Protein AF-A0A433PBL0-F1 (afdb_monomer_lite)

Organism: NCBI:txid994334

Sequence (252 aa):
MSRARDDDAEVNVPLLARNSLDHPYSDDAPPYSPPDPLLHDLLFRPHPLNNHAAAQDPPYLRLPFFNKFVRLPSFFRPYSTITQSQRFYRFQTALGRRRGIIVCLLIFAILLLLVSLYFTILFNPPPLPSPIYPDMTTNTSARFLTLNIFMRPPGIRNNLSDYKDSRLEYLIRYVLPRYDVVALQEAFAFGTIRKDILIREARKLGFNYHIESMRKDIFDLSIDGGLLVLSRFKIVDSAVMEYERGVNNDCL

Secondary structure (DSSP, 8-state):
--------------TTSSTTS-----S-PPP-PPPPHHHHHHHSPPPPP---------------------PPP-------------------STHHHHHHHHHHHHHHHHHHHHHHHHHHHHHSPPPPPPP-SPPP--SS---EEEEEEEEPPTT--SSS---HHHHHHHIIIIIGGG-SEEEEEEE--TT-SHHHHHHHHHHHTT--EEEEPPPPPTT--PPP---EEEESSPP------PPPPPSGGGG-

InterPro domains:
  IPR036691 Endonuclease/exonuclease/phosphatase superfamily [G3DSA:3.60.10.10] (135-252)
  IPR036691 Endonuclease/exonuclease/phosphatase superfamily [SSF56219] (143-251)
  IPR038772 Sphingomyelinase C/Sphingomyelin phosphodiesterase 2-like [PTHR16320] (100-252)

Foldseek 3Di:
DDDDDDDDDDDDDDPPPPPPPDDDDDPPDDDDDDPDPVVVVVPDDDDDDDDDDDDDDDDDDDDDDDDDDDDDDDDDDDDDDDDDPPPVVPPVDPVVVCVVVVVVVVVVVVVVVVVVVVQCVLQPQDDADPQPDAFDDDDPDFFEEEEELLQAAPPDDPDPDPCSVVSLVCCLPPPLLVGAKYKYAQQWSQRDCSNSVSQRSSSVSQQVDKDDFDGDHPVGNDTTRRIMMTHSHDDPDDDDDDDPQDPDPSND

pLDDT: mean 71.16, std 23.36, range [29.39, 98.12]

Radius of gyration: 37.26 Å; chains: 1; bounding box: 123×86×81 Å

Structure (mmCIF, N/CA/C/O backbone):
data_AF-A0A433PBL0-F1
#
_entry.id   AF-A0A433PBL0-F1
#
loop_
_atom_site.group_PDB
_atom_site.id
_atom_site.type_symbol
_atom_site.label_atom_id
_atom_site.label_alt_id
_atom_site.label_comp_id
_atom_site.label_asym_id
_atom_site.label_entity_id
_atom_site.label_seq_id
_atom_site.pdbx_PDB_ins_code
_atom_site.Cartn_x
_atom_site.Cartn_y
_atom_site.Cartn_z
_atom_site.occupancy
_atom_site.B_iso_or_equiv
_atom_site.auth_seq_id
_atom_site.auth_comp_id
_atom_site.auth_asym_id
_atom_site.auth_atom_id
_atom_site.pdbx_PDB_model_num
ATOM 1 N N . MET A 1 1 ? -68.442 -12.658 7.412 1.00 37.88 1 MET A N 1
ATOM 2 C CA . MET A 1 1 ? -67.057 -13.186 7.439 1.00 37.88 1 MET A CA 1
ATOM 3 C C . MET A 1 1 ? -66.402 -12.734 6.142 1.00 37.88 1 MET A C 1
ATOM 5 O O . MET A 1 1 ? -66.812 -13.205 5.101 1.00 37.88 1 MET A O 1
ATOM 9 N N . SER A 1 2 ? -65.777 -11.558 6.100 1.00 34.53 2 SER A N 1
ATOM 10 C CA . SER A 1 2 ? -64.407 -11.219 6.540 1.00 34.53 2 SER A CA 1
ATOM 11 C C . SER A 1 2 ? -63.368 -11.385 5.419 1.00 34.53 2 SER A C 1
ATOM 13 O O . SER A 1 2 ? -63.137 -12.512 5.002 1.00 34.53 2 SER A O 1
ATOM 15 N N . ARG A 1 3 ? -62.679 -10.269 5.105 1.00 29.39 3 ARG A N 1
ATOM 16 C CA . ARG A 1 3 ? -61.412 -10.111 4.343 1.00 29.39 3 ARG A CA 1
ATOM 17 C C . ARG A 1 3 ? -61.489 -10.404 2.830 1.00 29.39 3 ARG A C 1
ATOM 19 O O . ARG A 1 3 ? -61.866 -11.497 2.453 1.00 29.39 3 ARG A O 1
ATOM 26 N N . ALA A 1 4 ? -61.338 -9.388 1.963 1.00 34.84 4 ALA A N 1
ATOM 27 C CA . ALA A 1 4 ? -60.081 -8.772 1.460 1.00 34.84 4 ALA A CA 1
ATOM 28 C C . ALA A 1 4 ? -59.363 -9.731 0.478 1.00 34.84 4 ALA A C 1
ATOM 30 O O . ALA A 1 4 ? -59.347 -10.920 0.749 1.00 34.84 4 ALA A O 1
ATOM 31 N N . ARG A 1 5 ? -58.734 -9.352 -0.634 1.00 34.53 5 ARG A N 1
ATOM 32 C CA . ARG A 1 5 ? -58.178 -8.097 -1.155 1.00 34.53 5 ARG A CA 1
ATOM 33 C C . ARG A 1 5 ? -57.663 -8.436 -2.580 1.00 34.53 5 ARG A C 1
ATOM 35 O O . ARG A 1 5 ? -57.461 -9.618 -2.843 1.00 34.53 5 ARG A O 1
ATOM 42 N N . ASP A 1 6 ? -57.463 -7.436 -3.436 1.00 37.47 6 ASP A N 1
ATOM 43 C CA . ASP A 1 6 ? -56.286 -7.250 -4.317 1.00 37.47 6 ASP A CA 1
ATOM 44 C C . ASP A 1 6 ? -56.672 -6.577 -5.640 1.00 37.47 6 ASP A C 1
ATOM 46 O O . ASP A 1 6 ? -56.902 -7.200 -6.676 1.00 37.47 6 ASP A O 1
ATOM 50 N N . ASP A 1 7 ? -56.749 -5.253 -5.511 1.00 40.97 7 ASP A N 1
ATOM 51 C CA . ASP A 1 7 ? -56.613 -4.257 -6.558 1.00 40.97 7 ASP A CA 1
ATOM 52 C C . ASP A 1 7 ? -55.171 -4.238 -7.107 1.00 40.97 7 ASP A C 1
ATOM 54 O O . ASP A 1 7 ? -54.205 -4.483 -6.384 1.00 40.97 7 ASP A O 1
ATOM 58 N N . ASP A 1 8 ? -55.085 -3.901 -8.390 1.00 39.72 8 ASP A N 1
ATOM 59 C CA . ASP A 1 8 ? -54.086 -3.065 -9.056 1.00 39.72 8 ASP A CA 1
ATOM 60 C C . ASP A 1 8 ? -52.584 -3.387 -8.964 1.00 39.72 8 ASP A C 1
ATOM 62 O O . ASP A 1 8 ? -51.895 -3.314 -7.948 1.00 39.72 8 ASP A O 1
ATOM 66 N N . ALA A 1 9 ? -52.051 -3.631 -10.162 1.00 45.44 9 ALA A N 1
ATOM 67 C CA . ALA A 1 9 ? -50.643 -3.602 -10.487 1.00 45.44 9 ALA A CA 1
ATOM 68 C C . ALA A 1 9 ? -50.042 -2.213 -10.214 1.00 45.44 9 ALA A C 1
ATOM 70 O O . ALA A 1 9 ? -50.252 -1.275 -10.982 1.00 45.44 9 ALA A O 1
ATOM 71 N N . GLU A 1 10 ? -49.201 -2.113 -9.188 1.00 37.25 10 GLU A N 1
ATOM 72 C CA . GLU A 1 10 ? -48.244 -1.018 -9.053 1.00 37.25 10 GLU A CA 1
ATOM 73 C C . GLU A 1 10 ? -46.864 -1.585 -8.688 1.00 37.25 10 GLU A C 1
ATOM 75 O O . GLU A 1 10 ? -46.636 -2.184 -7.635 1.00 37.25 10 GLU A O 1
ATOM 80 N N . VAL A 1 11 ? -45.935 -1.454 -9.634 1.00 42.16 11 VAL A N 1
ATOM 81 C CA . VAL A 1 11 ? -44.537 -1.867 -9.509 1.00 42.16 11 VAL A CA 1
ATOM 82 C C . VAL A 1 11 ? -43.858 -0.968 -8.474 1.00 42.16 11 VAL A C 1
ATOM 84 O O . VAL A 1 11 ? -43.649 0.221 -8.700 1.00 42.16 11 VAL A O 1
ATOM 87 N N . ASN A 1 12 ? -43.513 -1.552 -7.328 1.00 37.34 12 ASN A N 1
ATOM 88 C CA . ASN A 1 12 ? -42.867 -0.874 -6.210 1.00 37.34 12 ASN A CA 1
ATOM 89 C C . ASN A 1 12 ? -41.386 -0.587 -6.531 1.00 37.34 12 ASN A C 1
ATOM 91 O O . ASN A 1 12 ? -40.529 -1.469 -6.447 1.00 37.34 12 ASN A O 1
ATOM 95 N N . VAL A 1 13 ? -41.094 0.652 -6.927 1.00 50.31 13 VAL A N 1
ATOM 96 C CA . VAL A 1 13 ? -39.734 1.183 -7.093 1.00 50.31 13 VAL A CA 1
ATOM 97 C C . VAL A 1 13 ? -39.231 1.681 -5.723 1.00 50.31 13 VAL A C 1
ATOM 99 O O . VAL A 1 13 ? -39.979 2.372 -5.032 1.00 50.31 13 VAL A O 1
ATOM 102 N N . PRO A 1 14 ? -37.987 1.381 -5.295 1.00 46.25 14 PRO A N 1
ATOM 103 C CA . PRO A 1 14 ? -37.493 1.747 -3.965 1.00 46.25 14 PRO A CA 1
ATOM 104 C C . PRO A 1 14 ? -37.559 3.258 -3.665 1.00 46.25 14 PRO A C 1
ATOM 106 O O . PRO A 1 14 ? -37.061 4.090 -4.423 1.00 46.25 14 PRO A O 1
ATOM 109 N N . LEU A 1 15 ? -38.117 3.588 -2.496 1.00 44.72 15 LEU A N 1
ATOM 110 C CA . LEU A 1 15 ? -38.448 4.916 -1.941 1.00 44.72 15 LEU A CA 1
ATOM 111 C C . LEU A 1 15 ? -37.279 5.904 -1.702 1.00 44.72 15 LEU A C 1
ATOM 113 O O . LEU A 1 15 ? -37.441 6.876 -0.971 1.00 44.72 15 LEU A O 1
ATOM 117 N N . LEU A 1 16 ? -36.111 5.713 -2.317 1.00 42.59 16 LEU A N 1
ATOM 118 C CA . LEU A 1 16 ? -34.982 6.656 -2.221 1.00 42.59 16 LEU A CA 1
ATOM 119 C C . LEU A 1 16 ? -34.859 7.605 -3.423 1.00 42.59 16 LEU A C 1
ATOM 121 O O . LEU A 1 16 ? -34.076 8.546 -3.368 1.00 42.59 16 LEU A O 1
ATOM 125 N N . ALA A 1 17 ? -35.655 7.404 -4.477 1.00 42.44 17 ALA A N 1
ATOM 126 C CA . ALA A 1 17 ? -35.602 8.219 -5.696 1.00 42.44 17 ALA A CA 1
ATOM 127 C C . ALA A 1 17 ? -36.698 9.301 -5.795 1.00 42.44 17 ALA A C 1
ATOM 129 O O . ALA A 1 17 ? -36.739 10.033 -6.779 1.00 42.44 17 ALA A O 1
ATOM 130 N N . ARG A 1 18 ? -37.595 9.417 -4.802 1.00 36.88 18 ARG A N 1
ATOM 131 C CA . ARG A 1 18 ? -38.739 10.354 -4.853 1.00 36.88 18 ARG A CA 1
ATOM 132 C C . ARG A 1 18 ? -38.520 11.670 -4.095 1.00 36.88 18 ARG A C 1
ATOM 134 O O . ARG A 1 18 ? -39.243 12.622 -4.339 1.00 36.88 18 ARG A O 1
ATOM 141 N N . ASN A 1 19 ? -37.493 11.758 -3.246 1.00 36.72 19 ASN A N 1
ATOM 142 C CA . ASN A 1 19 ? -37.254 12.930 -2.388 1.00 36.72 19 ASN A CA 1
ATOM 143 C C . ASN A 1 19 ? -36.218 13.930 -2.936 1.00 36.72 19 ASN A C 1
ATOM 145 O O . ASN A 1 19 ? -35.796 14.819 -2.205 1.00 36.72 19 ASN A O 1
ATOM 149 N N . SER A 1 20 ? -35.791 13.814 -4.196 1.00 41.03 20 SER A N 1
ATOM 150 C CA . SER A 1 20 ? -34.814 14.740 -4.797 1.00 41.03 20 SER A CA 1
ATOM 151 C C . SER A 1 20 ? -35.398 15.690 -5.847 1.00 41.03 20 SER A C 1
ATOM 153 O O . SER A 1 20 ? -34.627 16.351 -6.535 1.00 41.03 20 SER A O 1
ATOM 155 N N . LEU A 1 21 ? -36.727 15.756 -6.001 1.00 42.75 21 LEU A N 1
ATOM 156 C CA . LEU A 1 21 ? -37.374 16.593 -7.025 1.00 42.75 21 LEU A CA 1
ATOM 157 C C . LEU A 1 21 ? -38.268 17.721 -6.497 1.00 42.75 21 LEU A C 1
ATOM 159 O O . LEU A 1 21 ? -38.702 18.535 -7.300 1.00 42.75 21 LEU A O 1
ATOM 163 N N . ASP A 1 22 ? -38.443 17.854 -5.182 1.00 39.56 22 ASP A N 1
ATOM 164 C CA . ASP A 1 22 ? -39.242 18.932 -4.593 1.00 39.56 22 ASP A CA 1
ATOM 165 C C . ASP A 1 22 ? -38.411 19.719 -3.573 1.00 39.56 22 ASP A C 1
ATOM 167 O O . ASP A 1 22 ? -38.533 19.536 -2.363 1.00 39.56 22 ASP A O 1
ATOM 171 N N . HIS A 1 23 ? -37.541 20.607 -4.060 1.00 39.97 23 HIS A N 1
ATOM 172 C CA . HIS A 1 23 ? -37.025 21.699 -3.236 1.00 39.97 23 HIS A CA 1
ATOM 173 C C . HIS A 1 23 ? -37.398 23.028 -3.905 1.00 39.97 23 HIS A C 1
ATOM 175 O O . HIS A 1 23 ? -36.891 23.313 -4.993 1.00 39.97 23 HIS A O 1
ATOM 181 N N . PRO A 1 24 ? -38.292 23.8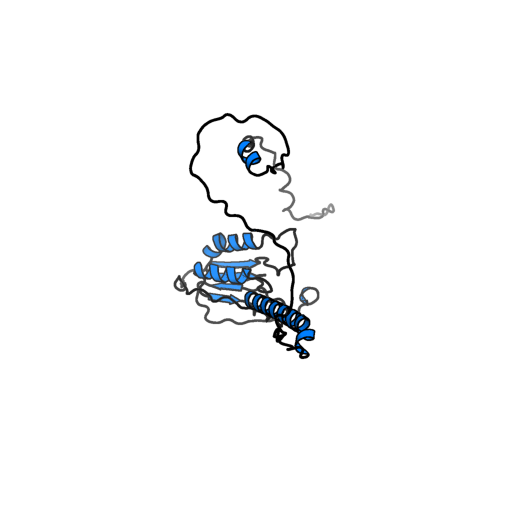41 -3.309 1.00 37.34 24 PRO A N 1
ATOM 182 C CA . PRO A 1 24 ? -38.574 25.170 -3.824 1.00 37.34 24 PRO A CA 1
ATOM 183 C C . PRO A 1 24 ? -37.318 26.032 -3.676 1.00 37.34 24 PRO A C 1
ATOM 185 O O . PRO A 1 24 ? -36.660 26.030 -2.635 1.00 37.34 24 PRO A O 1
ATOM 188 N N . TYR A 1 25 ? -36.978 26.714 -4.763 1.00 37.88 25 TYR A N 1
ATOM 189 C CA . TYR A 1 25 ? -35.886 27.668 -4.867 1.00 37.88 25 TYR A CA 1
ATOM 190 C C . TYR A 1 25 ? -36.153 28.823 -3.887 1.00 37.88 25 TYR A C 1
ATOM 192 O O . TYR A 1 25 ? -37.117 29.563 -4.058 1.00 37.88 25 TYR A O 1
ATOM 200 N N . SER A 1 26 ? -35.355 28.935 -2.825 1.00 39.78 26 SER A N 1
ATOM 201 C CA . SER A 1 26 ? -35.380 30.096 -1.930 1.00 39.78 26 SER A CA 1
ATOM 202 C C . SER A 1 26 ? -34.559 31.224 -2.559 1.00 39.78 26 SER A C 1
ATOM 204 O O . SER A 1 26 ? -33.362 31.050 -2.784 1.00 39.78 26 SER A O 1
ATOM 206 N N . ASP A 1 27 ? -35.188 32.372 -2.810 1.00 47.44 27 ASP A N 1
ATOM 207 C CA . ASP A 1 27 ? -34.630 33.569 -3.472 1.00 47.44 27 ASP A CA 1
ATOM 208 C C . ASP A 1 27 ? -33.584 34.365 -2.647 1.00 47.44 27 ASP A C 1
ATOM 210 O O . ASP A 1 27 ? -33.304 35.524 -2.942 1.00 47.44 27 ASP A O 1
ATOM 214 N N . ASP A 1 28 ? -32.933 33.758 -1.650 1.00 49.41 28 ASP A N 1
ATOM 215 C CA . ASP A 1 28 ? -32.025 34.457 -0.720 1.00 49.41 28 ASP A CA 1
ATOM 216 C C . ASP A 1 28 ? -30.538 34.089 -0.909 1.00 49.41 28 ASP A C 1
ATOM 218 O O . ASP A 1 28 ? -29.769 33.980 0.052 1.00 49.41 28 ASP A O 1
ATOM 222 N N . ALA A 1 29 ? -30.092 33.890 -2.153 1.00 51.91 29 ALA A N 1
ATOM 223 C CA . ALA A 1 29 ? -28.662 33.826 -2.457 1.00 51.91 29 ALA A CA 1
ATOM 224 C C . ALA A 1 29 ? -28.087 35.255 -2.579 1.00 51.91 29 ALA A C 1
ATOM 226 O O . ALA A 1 29 ? -28.638 36.063 -3.330 1.00 51.91 29 ALA A O 1
ATOM 227 N N . PRO A 1 30 ? -26.977 35.604 -1.894 1.00 57.41 30 PRO A N 1
ATOM 228 C CA . PRO A 1 30 ? -26.351 36.908 -2.082 1.00 57.41 30 PRO A CA 1
ATOM 229 C C . PRO A 1 30 ? -25.890 37.062 -3.543 1.00 57.41 30 PRO A C 1
ATOM 231 O O . PRO A 1 30 ? -25.416 36.087 -4.137 1.00 57.41 30 PRO A O 1
ATOM 234 N N . PRO A 1 31 ? -26.017 38.261 -4.142 1.00 47.78 31 PRO A N 1
ATOM 235 C CA . PRO A 1 31 ? -25.720 38.461 -5.552 1.00 47.78 31 PRO A CA 1
ATOM 236 C C . PRO A 1 31 ? -24.256 38.126 -5.848 1.00 47.78 31 PRO A C 1
ATOM 238 O O . PRO A 1 31 ? -23.341 38.555 -5.147 1.00 47.78 31 PRO A O 1
ATOM 241 N N . TYR A 1 32 ? -24.052 37.343 -6.906 1.00 51.44 32 TYR A N 1
ATOM 242 C CA . TYR A 1 32 ? -22.741 36.973 -7.420 1.00 51.44 32 TYR A CA 1
ATOM 243 C C . TYR A 1 32 ? -21.969 38.231 -7.842 1.00 51.44 32 TYR A C 1
ATOM 245 O O . TYR A 1 32 ? -22.304 38.875 -8.837 1.00 51.44 32 TYR A O 1
ATOM 253 N N . SER A 1 33 ? -20.931 38.581 -7.085 1.00 49.41 33 SER A N 1
ATOM 254 C CA . SER A 1 33 ? -19.965 39.610 -7.466 1.00 49.41 33 SER A CA 1
ATOM 255 C C . SER A 1 33 ? -19.074 39.060 -8.588 1.00 49.41 33 SER A C 1
ATOM 257 O O . SER A 1 33 ? -18.421 38.034 -8.374 1.00 49.41 33 SER A O 1
ATOM 259 N N . PRO A 1 34 ? -19.006 39.691 -9.774 1.00 60.59 34 PRO A N 1
ATOM 260 C CA . PRO A 1 34 ? -18.045 39.280 -10.789 1.00 60.59 34 PRO A CA 1
ATOM 261 C C . PRO A 1 34 ? -16.608 39.495 -10.272 1.00 60.59 34 PRO A C 1
ATOM 263 O O . PRO A 1 34 ? -16.365 40.457 -9.539 1.00 60.59 34 PRO A O 1
ATOM 266 N N . PRO A 1 35 ? -15.650 38.619 -10.623 1.00 59.38 35 PRO A N 1
ATOM 267 C CA . PRO A 1 35 ? -14.256 38.787 -10.225 1.00 59.38 35 PRO A CA 1
ATOM 268 C C . PRO A 1 35 ? -13.654 40.062 -10.838 1.00 59.38 35 PRO A C 1
ATOM 270 O O . PRO A 1 35 ? -13.987 40.432 -11.965 1.00 59.38 35 PRO A O 1
ATOM 273 N N . ASP A 1 36 ? -12.761 40.714 -10.085 1.00 57.50 36 ASP A N 1
ATOM 274 C CA . ASP A 1 36 ? -12.127 41.986 -10.447 1.00 57.50 36 ASP A CA 1
ATOM 275 C C . ASP A 1 36 ? -11.553 41.974 -11.882 1.00 57.50 36 ASP A C 1
ATOM 277 O O . ASP A 1 36 ? -10.703 41.132 -12.206 1.00 57.50 36 ASP A O 1
ATOM 281 N N . PRO A 1 37 ? -11.931 42.940 -12.743 1.00 54.47 37 PRO A N 1
ATOM 282 C CA . PRO A 1 37 ? -11.540 42.959 -14.155 1.00 54.47 37 PRO A CA 1
ATOM 283 C C . PRO A 1 37 ? -10.031 43.160 -14.383 1.00 54.47 37 PRO A C 1
ATOM 285 O O . PRO A 1 37 ? -9.532 42.880 -15.467 1.00 54.47 37 PRO A O 1
ATOM 288 N N . LEU A 1 38 ? -9.273 43.583 -13.366 1.00 53.50 38 LEU A N 1
ATOM 289 C CA . LEU A 1 38 ? -7.824 43.794 -13.475 1.00 53.50 38 LEU A CA 1
ATOM 290 C C . LEU A 1 38 ? -6.990 42.505 -13.389 1.00 53.50 38 LEU A C 1
ATOM 292 O O . LEU A 1 38 ? -5.854 42.484 -13.860 1.00 53.50 38 LEU A O 1
ATOM 296 N N . LEU A 1 39 ? -7.526 41.427 -12.808 1.00 47.50 39 LEU A N 1
ATOM 297 C CA . LEU A 1 39 ? -6.771 40.182 -12.604 1.00 47.50 39 LEU A CA 1
ATOM 298 C C . LEU A 1 39 ? -6.882 39.242 -13.817 1.00 47.50 39 LEU A C 1
ATOM 300 O O . LEU A 1 39 ? -5.948 38.502 -14.127 1.00 47.50 39 LEU A O 1
ATOM 304 N N . HIS A 1 40 ? -7.992 39.328 -14.552 1.00 47.47 40 HIS A N 1
ATOM 305 C CA . HIS A 1 40 ? -8.222 38.540 -15.763 1.00 47.47 40 HIS A CA 1
ATOM 306 C C . HIS A 1 40 ? -7.385 39.033 -16.963 1.00 47.47 40 HIS A C 1
ATOM 308 O O . HIS A 1 40 ? -6.961 38.227 -17.793 1.00 47.47 40 HIS A O 1
ATOM 314 N N . ASP A 1 41 ? -7.074 40.333 -17.023 1.00 47.62 41 ASP A N 1
ATOM 315 C CA . ASP A 1 41 ? -6.292 40.941 -18.112 1.00 47.62 41 ASP A CA 1
ATOM 316 C C . ASP A 1 41 ? -4.772 40.717 -17.995 1.00 47.62 41 ASP A C 1
ATOM 318 O O . ASP A 1 41 ? -4.057 40.768 -19.000 1.00 47.62 41 ASP A O 1
ATOM 322 N N . LEU A 1 42 ? -4.262 40.421 -16.793 1.00 53.09 42 LEU A N 1
ATOM 323 C CA . LEU A 1 42 ? -2.835 40.150 -16.561 1.00 53.09 42 LEU A CA 1
ATOM 324 C C . LEU A 1 42 ? -2.422 38.712 -16.897 1.00 53.09 42 LEU A C 1
ATOM 326 O O . LEU A 1 42 ? -1.257 38.473 -17.209 1.00 53.09 42 LEU A O 1
ATOM 330 N N . LEU A 1 43 ? -3.354 37.756 -16.844 1.00 49.31 43 LEU A N 1
ATOM 331 C CA . LEU A 1 43 ? -3.038 36.332 -17.007 1.00 49.31 43 LEU A CA 1
ATOM 332 C C . LEU A 1 43 ? -3.177 35.817 -18.448 1.00 49.31 43 LEU A C 1
ATOM 334 O O . LEU A 1 43 ? -2.658 34.744 -18.746 1.00 49.31 43 LEU A O 1
ATOM 338 N N . PHE A 1 44 ? -3.829 36.564 -19.349 1.00 50.28 44 PHE A N 1
ATOM 339 C CA . PHE A 1 44 ? -4.240 36.028 -20.656 1.00 50.28 44 PHE A CA 1
ATOM 340 C C . PHE A 1 44 ? -3.911 36.887 -21.886 1.00 50.28 44 PHE A C 1
ATOM 342 O O . PHE A 1 44 ? -4.438 36.619 -22.966 1.00 50.28 44 PHE A O 1
ATOM 349 N N . ARG A 1 45 ? -3.018 37.881 -21.796 1.00 41.22 45 ARG A N 1
ATOM 350 C CA . ARG A 1 45 ? -2.654 38.680 -22.980 1.00 41.22 45 ARG A CA 1
ATOM 351 C C . ARG A 1 45 ? -1.494 38.050 -23.776 1.00 41.22 45 ARG A C 1
ATOM 353 O O . ARG A 1 45 ? -0.394 37.939 -23.239 1.00 41.22 45 ARG A O 1
ATOM 360 N N . PRO A 1 46 ? -1.669 37.692 -25.063 1.00 42.09 46 PRO A N 1
ATOM 361 C CA . PRO A 1 46 ? -0.548 37.371 -25.941 1.00 42.09 46 PRO A CA 1
ATOM 362 C C . PRO A 1 46 ? 0.154 38.663 -26.391 1.00 42.09 46 PRO A C 1
ATOM 364 O O . PRO A 1 46 ? -0.494 39.627 -26.802 1.00 42.09 46 PRO A O 1
ATOM 367 N N . HIS A 1 47 ? 1.486 38.692 -26.317 1.00 40.03 47 HIS A N 1
ATOM 368 C CA . HIS A 1 47 ? 2.294 39.810 -26.811 1.00 40.03 47 HIS A CA 1
ATOM 369 C C . HIS A 1 47 ? 2.213 39.915 -28.345 1.00 40.03 47 HIS A C 1
ATOM 371 O O . HIS A 1 47 ? 2.528 38.935 -29.025 1.00 40.03 47 HIS A O 1
ATOM 377 N N . PRO A 1 48 ? 1.864 41.080 -28.921 1.00 38.81 48 PRO A N 1
ATOM 378 C CA . PRO A 1 48 ? 1.988 41.285 -30.355 1.00 38.81 48 PRO A CA 1
ATOM 379 C C . PRO A 1 48 ? 3.426 41.671 -30.732 1.00 38.81 48 PRO A C 1
ATOM 381 O O . PRO A 1 48 ? 4.025 42.578 -30.153 1.00 38.81 48 PRO A O 1
ATOM 384 N N . LEU A 1 49 ? 3.957 40.987 -31.749 1.00 44.16 49 LEU A N 1
ATOM 385 C CA . LEU A 1 49 ? 5.059 41.465 -32.584 1.00 44.16 49 LEU A CA 1
ATOM 386 C C . LEU A 1 49 ? 4.625 42.784 -33.234 1.00 44.16 49 LEU A C 1
ATOM 388 O O . LEU A 1 49 ? 3.642 42.792 -33.971 1.00 44.16 49 LEU A O 1
ATOM 392 N N . ASN A 1 50 ? 5.342 43.879 -32.976 1.00 33.62 50 ASN A N 1
ATOM 393 C CA . ASN A 1 50 ? 5.056 45.166 -33.603 1.00 33.62 50 ASN A CA 1
ATOM 394 C C . ASN A 1 50 ? 6.248 45.614 -34.455 1.00 33.62 50 ASN A C 1
ATOM 396 O O . ASN A 1 50 ? 7.348 45.829 -33.947 1.00 33.62 50 ASN A O 1
ATOM 400 N N . ASN A 1 51 ? 5.999 45.737 -35.757 1.00 35.44 51 ASN A N 1
ATOM 401 C CA . ASN A 1 51 ? 6.894 46.303 -36.757 1.00 35.44 51 ASN A CA 1
ATOM 402 C C . ASN A 1 51 ? 6.396 47.716 -37.120 1.00 35.44 51 ASN A C 1
ATOM 404 O O . ASN A 1 51 ? 5.233 47.869 -37.479 1.00 35.44 51 ASN A O 1
ATOM 408 N N . HIS A 1 52 ? 7.335 48.678 -37.121 1.00 37.34 52 HIS A N 1
ATOM 409 C CA . HIS A 1 52 ? 7.291 50.045 -37.695 1.00 37.34 52 HIS A CA 1
ATOM 410 C C . HIS A 1 52 ? 6.363 51.064 -36.975 1.00 37.34 52 HIS A C 1
ATOM 412 O O . HIS A 1 52 ? 5.307 50.702 -36.490 1.00 37.34 52 HIS A O 1
ATOM 418 N N . ALA A 1 53 ? 6.661 52.363 -36.815 1.00 33.53 53 ALA A N 1
ATOM 419 C CA . ALA A 1 53 ? 7.567 53.282 -37.505 1.00 33.53 53 ALA A CA 1
ATOM 420 C C . ALA A 1 53 ? 7.958 54.497 -36.616 1.00 33.53 53 ALA A C 1
ATOM 422 O O . ALA A 1 53 ? 7.204 54.891 -35.736 1.00 33.53 53 ALA A O 1
ATOM 423 N N . ALA A 1 54 ? 9.130 55.067 -36.931 1.00 33.38 54 ALA A N 1
ATOM 424 C CA . ALA A 1 54 ? 9.576 56.473 -36.875 1.00 33.38 54 ALA A CA 1
ATOM 425 C C . ALA A 1 54 ? 9.151 57.424 -35.726 1.00 33.38 54 ALA A C 1
ATOM 427 O O . ALA A 1 54 ? 7.986 57.785 -35.626 1.00 33.38 54 ALA A O 1
ATOM 428 N N . ALA A 1 55 ? 10.134 58.010 -35.018 1.00 33.56 55 ALA A N 1
ATOM 429 C CA . ALA A 1 55 ? 10.537 59.427 -35.160 1.00 33.56 55 ALA A CA 1
ATOM 430 C C . ALA A 1 55 ? 11.356 59.960 -33.954 1.00 33.56 55 ALA A C 1
ATOM 432 O O . ALA A 1 55 ? 10.952 59.808 -32.809 1.00 33.56 55 ALA A O 1
ATOM 433 N N . GLN A 1 56 ? 12.432 60.690 -34.290 1.00 31.81 56 GLN A N 1
ATOM 434 C CA . GLN A 1 56 ? 13.010 61.856 -33.590 1.00 31.81 56 GLN A CA 1
ATOM 435 C C . GLN A 1 56 ? 13.834 61.651 -32.301 1.00 31.81 56 GLN A C 1
ATOM 437 O O . GLN A 1 56 ? 13.317 61.565 -31.192 1.00 31.81 56 GLN A O 1
ATOM 442 N N . ASP A 1 57 ? 15.157 61.734 -32.477 1.00 40.22 57 ASP A N 1
ATOM 443 C CA . ASP A 1 57 ? 16.159 61.922 -31.423 1.00 40.22 57 ASP A CA 1
ATOM 444 C C . ASP A 1 57 ? 16.150 63.361 -30.868 1.00 40.22 57 ASP A C 1
ATOM 446 O O . ASP A 1 57 ? 16.118 64.313 -31.659 1.00 40.22 57 ASP A O 1
ATOM 450 N N . PRO A 1 58 ? 16.322 63.559 -29.545 1.00 36.97 58 PRO A N 1
ATOM 451 C CA . PRO A 1 58 ? 16.910 64.776 -29.018 1.00 36.97 58 PRO A CA 1
ATOM 452 C C . PRO A 1 58 ? 18.383 64.581 -28.593 1.00 36.97 58 PRO A C 1
ATOM 454 O O . PRO A 1 58 ? 18.827 63.461 -28.333 1.00 36.97 58 PRO A O 1
ATOM 457 N N . PRO A 1 59 ? 19.160 65.679 -28.561 1.00 52.75 59 PRO A N 1
ATOM 458 C CA . PRO A 1 59 ? 20.621 65.665 -28.589 1.00 52.75 59 PRO A CA 1
ATOM 459 C C . PRO A 1 59 ? 21.253 65.639 -27.183 1.00 52.75 59 PRO A C 1
ATOM 461 O O . PRO A 1 59 ? 20.543 65.506 -26.200 1.00 52.75 59 PRO A O 1
ATOM 464 N N . TYR A 1 60 ? 22.588 65.807 -27.137 1.00 39.19 60 TYR A N 1
ATOM 465 C CA . TYR A 1 60 ? 23.507 66.008 -25.991 1.00 39.19 60 TYR A CA 1
ATOM 466 C C . TYR A 1 60 ? 23.754 64.777 -25.074 1.00 39.19 60 TYR A C 1
ATOM 468 O O . TYR A 1 60 ? 22.837 64.197 -24.527 1.00 39.19 60 TYR A O 1
ATOM 476 N N . LEU A 1 61 ? 24.987 64.304 -24.815 1.00 36.00 61 LEU A N 1
ATOM 477 C CA . LEU A 1 61 ? 26.201 65.059 -24.486 1.00 36.00 61 LEU A CA 1
ATOM 478 C C . LEU A 1 61 ? 27.486 64.182 -24.626 1.00 36.00 61 LEU A C 1
ATOM 480 O O . LEU A 1 61 ? 27.665 63.203 -23.916 1.00 36.00 61 LEU A O 1
ATOM 484 N N . ARG A 1 62 ? 28.374 64.610 -25.537 1.00 32.69 62 ARG A N 1
ATOM 485 C CA . ARG A 1 62 ? 29.862 64.587 -25.545 1.00 32.69 62 ARG A CA 1
ATOM 486 C C . ARG A 1 62 ? 30.691 63.308 -25.247 1.00 32.69 62 ARG A C 1
ATOM 488 O O . ARG A 1 62 ? 30.832 62.857 -24.120 1.00 32.69 62 ARG A O 1
ATOM 495 N N . LEU A 1 63 ? 31.429 62.923 -26.301 1.00 36.97 63 LEU A N 1
ATOM 496 C CA . LEU A 1 63 ? 32.806 62.368 -26.385 1.00 36.97 63 LEU A CA 1
ATOM 497 C C . LEU A 1 63 ? 33.819 63.021 -25.396 1.00 36.97 63 LEU A C 1
ATOM 499 O O . LEU A 1 63 ? 33.507 64.120 -24.932 1.00 36.97 63 LEU A O 1
ATOM 503 N N . PRO A 1 64 ? 35.065 62.509 -25.171 1.00 48.06 64 PRO A N 1
ATOM 504 C CA . PRO A 1 64 ? 35.842 61.554 -25.995 1.00 48.06 64 PRO A CA 1
ATOM 505 C C . PRO A 1 64 ? 36.666 60.494 -25.215 1.00 48.06 64 PRO A C 1
ATOM 507 O O . PRO A 1 64 ? 36.935 60.667 -24.041 1.00 48.06 64 PRO A O 1
ATOM 510 N N . PHE A 1 65 ? 37.160 59.444 -25.886 1.00 35.25 65 PHE A N 1
ATOM 511 C CA . PHE A 1 65 ? 38.571 59.010 -25.796 1.00 35.25 65 PHE A CA 1
ATOM 512 C C . PHE A 1 65 ? 38.905 58.009 -26.923 1.00 35.25 65 PHE A C 1
ATOM 514 O O . PHE A 1 65 ? 38.528 56.846 -26.918 1.00 35.25 65 PHE A O 1
ATOM 521 N N . PHE A 1 66 ? 39.570 58.568 -27.932 1.00 37.06 66 PHE A N 1
ATOM 522 C CA . PHE A 1 66 ? 40.586 58.026 -28.837 1.00 37.06 66 PHE A CA 1
ATOM 523 C C . PHE A 1 66 ? 40.843 56.503 -28.947 1.00 37.06 66 PHE A C 1
ATOM 525 O O . PHE A 1 66 ? 41.367 55.859 -28.047 1.00 37.06 66 PHE A O 1
ATOM 532 N N . ASN A 1 67 ? 40.693 56.043 -30.196 1.00 35.56 67 ASN A N 1
ATOM 533 C CA . ASN A 1 67 ? 41.685 55.321 -31.007 1.00 35.56 67 ASN A CA 1
ATOM 534 C C . ASN A 1 67 ? 42.371 54.061 -30.450 1.00 35.56 67 ASN A C 1
ATOM 536 O O . ASN A 1 67 ? 43.416 54.139 -29.806 1.00 35.56 67 ASN A O 1
ATOM 540 N N . LYS A 1 68 ? 41.986 52.915 -31.030 1.00 37.00 68 LYS A N 1
ATOM 541 C CA . LYS A 1 68 ? 42.936 52.108 -31.820 1.00 37.00 68 LYS A CA 1
ATOM 542 C C . LYS A 1 68 ? 42.215 51.175 -32.800 1.00 37.00 68 LYS A C 1
ATOM 544 O O . LYS A 1 68 ? 41.849 50.055 -32.470 1.00 37.00 68 LYS A O 1
ATOM 549 N N . PHE A 1 69 ? 42.071 51.638 -34.038 1.00 43.75 69 PHE A N 1
ATOM 550 C CA . PHE A 1 69 ? 42.034 50.760 -35.206 1.00 43.75 69 PHE A CA 1
ATOM 551 C C . PHE A 1 69 ? 43.481 50.473 -35.617 1.00 43.75 69 PHE A C 1
ATOM 553 O O . PHE A 1 69 ? 44.246 51.408 -35.855 1.00 43.75 69 PHE A O 1
ATOM 560 N N . VAL A 1 70 ? 43.854 49.199 -35.750 1.00 45.59 70 VAL A N 1
ATOM 561 C CA . VAL A 1 70 ? 45.029 48.792 -36.531 1.00 45.59 70 VAL A CA 1
ATOM 562 C C . VAL A 1 70 ? 44.578 47.756 -37.559 1.00 45.59 70 VAL A C 1
ATOM 564 O O . VAL A 1 70 ? 43.930 46.768 -37.234 1.00 45.59 70 VAL A O 1
ATOM 567 N N . ARG A 1 71 ? 44.884 48.082 -38.817 1.00 43.84 71 ARG A N 1
ATOM 568 C CA . ARG A 1 71 ? 44.536 47.410 -40.075 1.00 43.84 71 ARG A CA 1
ATOM 569 C C . ARG A 1 71 ? 44.975 45.943 -40.122 1.00 43.84 71 ARG A C 1
ATOM 571 O O . ARG A 1 71 ? 46.118 45.643 -39.794 1.00 43.84 71 ARG A O 1
ATOM 578 N N . LEU A 1 72 ? 44.136 45.081 -40.698 1.00 41.28 72 LEU A N 1
ATOM 579 C CA . LEU A 1 72 ? 44.553 43.792 -41.262 1.00 41.28 72 LEU A CA 1
ATOM 580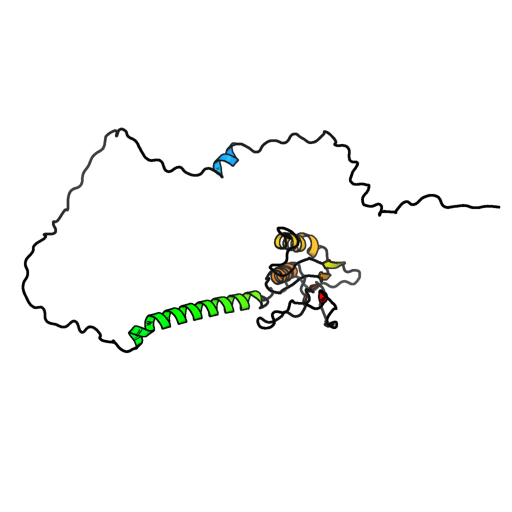 C C . LEU A 1 72 ? 44.683 43.939 -42.789 1.00 41.28 72 LEU A C 1
ATOM 582 O O . LEU A 1 72 ? 43.706 44.343 -43.422 1.00 41.28 72 LEU A O 1
ATOM 586 N N . PRO A 1 73 ? 45.848 43.658 -43.404 1.00 43.19 73 PRO A N 1
ATOM 587 C CA . PRO A 1 73 ? 45.987 43.720 -44.848 1.00 43.19 73 PRO A CA 1
ATOM 588 C C . PRO A 1 73 ? 45.635 42.372 -45.484 1.00 43.19 73 PRO A C 1
ATOM 590 O O . PRO A 1 73 ? 46.205 41.331 -45.167 1.00 43.19 73 PRO A O 1
ATOM 593 N N . SER A 1 74 ? 44.728 42.418 -46.450 1.00 47.69 74 SER A N 1
ATOM 594 C CA . SER A 1 74 ? 44.594 41.424 -47.509 1.00 47.69 74 SER A CA 1
ATOM 595 C C . SER A 1 74 ? 45.752 41.582 -48.500 1.00 47.69 74 SER A C 1
ATOM 597 O O . SER A 1 74 ? 45.814 42.587 -49.208 1.00 47.69 74 SER A O 1
ATOM 599 N N . PHE A 1 75 ? 46.653 40.599 -48.574 1.00 40.97 75 PHE A N 1
ATOM 600 C CA . PHE A 1 75 ? 47.662 40.513 -49.632 1.00 40.97 75 PHE A CA 1
ATOM 601 C C . PHE A 1 75 ? 47.723 39.090 -50.195 1.00 40.97 75 PHE A C 1
ATOM 603 O O . PHE A 1 75 ? 48.198 38.153 -49.559 1.00 40.97 75 PHE A O 1
ATOM 610 N N . PHE A 1 76 ? 47.234 38.948 -51.424 1.00 42.78 76 PHE A N 1
ATOM 611 C CA . PHE A 1 76 ? 47.571 37.842 -52.308 1.00 42.78 76 PHE A CA 1
ATOM 612 C C . PHE A 1 76 ? 49.079 37.869 -52.607 1.00 42.78 76 PHE A C 1
ATOM 614 O O . PHE A 1 76 ? 49.569 38.837 -53.189 1.00 42.78 76 PHE A O 1
ATOM 621 N N . ARG A 1 77 ? 49.791 36.771 -52.333 1.00 39.94 77 ARG A N 1
ATOM 622 C CA . ARG A 1 77 ? 50.639 36.120 -53.347 1.00 39.94 77 ARG A CA 1
ATOM 623 C C . ARG A 1 77 ? 50.949 34.660 -52.971 1.00 39.94 77 ARG A C 1
ATOM 625 O O . ARG A 1 77 ? 51.201 34.383 -51.802 1.00 39.94 77 ARG A O 1
ATOM 632 N N . PRO A 1 78 ? 50.933 33.740 -53.952 1.00 63.56 78 PRO A N 1
ATOM 633 C CA . PRO A 1 78 ? 51.283 32.336 -53.782 1.00 63.56 78 PRO A CA 1
ATOM 634 C C . PRO A 1 78 ? 52.801 32.153 -53.923 1.00 63.56 78 PRO A C 1
ATOM 636 O O . PRO A 1 78 ? 53.438 32.973 -54.571 1.00 63.56 78 PRO A O 1
ATOM 639 N N . TYR A 1 79 ? 53.370 31.093 -53.347 1.00 39.25 79 TYR A N 1
ATOM 640 C CA . TYR A 1 79 ? 54.297 30.168 -54.018 1.00 39.25 79 TYR A CA 1
ATOM 641 C C . TYR A 1 79 ? 54.793 29.095 -53.036 1.00 39.25 79 TYR A C 1
ATOM 643 O O . TYR A 1 79 ? 55.291 29.387 -51.956 1.00 39.25 79 TYR A O 1
ATOM 651 N N 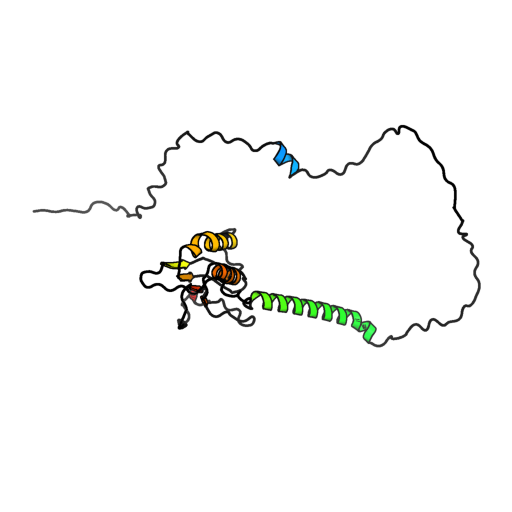. SER A 1 80 ? 54.643 27.855 -53.505 1.00 47.50 80 SER A N 1
ATOM 652 C CA . SER A 1 80 ? 55.495 26.679 -53.300 1.00 47.50 80 SER A CA 1
ATOM 653 C C . SER A 1 80 ? 55.813 26.163 -51.890 1.00 47.50 80 SER A C 1
ATOM 655 O O . SER A 1 80 ? 56.543 26.756 -51.105 1.00 47.50 80 SER A O 1
ATOM 657 N N . THR A 1 81 ? 55.400 24.900 -51.725 1.00 48.09 81 THR A N 1
ATOM 658 C CA . THR A 1 81 ? 56.126 23.816 -51.045 1.00 48.09 81 THR A CA 1
ATOM 659 C C . THR A 1 81 ? 56.356 23.982 -49.551 1.00 48.09 81 THR A C 1
ATOM 661 O O . THR A 1 81 ? 57.466 24.246 -49.101 1.00 48.09 81 THR A O 1
ATOM 664 N N . ILE A 1 82 ? 55.325 23.647 -48.774 1.00 43.59 82 ILE A N 1
ATOM 665 C CA . ILE A 1 82 ? 55.550 22.961 -47.503 1.00 43.59 82 ILE A CA 1
ATOM 666 C C . ILE A 1 82 ? 55.123 21.514 -47.699 1.00 43.59 82 ILE A C 1
ATOM 668 O O . ILE A 1 82 ? 54.001 21.188 -48.085 1.00 43.59 82 ILE A O 1
ATOM 672 N N . THR A 1 83 ? 56.131 20.679 -47.538 1.00 43.19 83 THR A N 1
ATOM 673 C CA . THR A 1 83 ? 56.185 19.247 -47.730 1.00 43.19 83 THR A CA 1
ATOM 674 C C . THR A 1 83 ? 55.090 18.506 -46.972 1.00 43.19 83 THR A C 1
ATOM 676 O O . THR A 1 83 ? 54.693 18.846 -45.859 1.00 43.19 83 THR A O 1
ATOM 679 N N . GLN A 1 84 ? 54.621 17.444 -47.622 1.00 48.66 84 GLN A N 1
ATOM 680 C CA . GLN A 1 84 ? 53.792 16.387 -47.068 1.00 48.66 84 GLN A CA 1
ATOM 681 C C . GLN A 1 84 ? 54.311 15.920 -45.698 1.00 48.66 84 GLN A C 1
ATOM 683 O O . GLN A 1 84 ? 55.221 15.102 -45.605 1.00 48.66 84 GLN A O 1
ATOM 688 N N . SER A 1 85 ? 53.681 16.370 -44.621 1.00 44.75 85 SER A N 1
ATOM 689 C CA . SER A 1 85 ? 53.700 15.645 -43.346 1.00 44.75 85 SER A CA 1
ATOM 690 C C . SER A 1 85 ? 52.369 15.751 -42.610 1.00 44.75 85 SER A C 1
ATOM 692 O O . SER A 1 85 ? 52.278 15.565 -41.401 1.00 44.75 85 SER A O 1
ATOM 694 N N . GLN A 1 86 ? 51.277 15.912 -43.358 1.00 46.34 86 GLN A N 1
ATOM 695 C CA . GLN A 1 86 ? 49.991 15.399 -42.908 1.00 46.34 86 GLN A CA 1
ATOM 696 C C . GLN A 1 86 ? 50.094 13.871 -42.985 1.00 46.34 86 GLN A C 1
ATOM 698 O O . GLN A 1 86 ? 49.593 13.236 -43.915 1.00 46.34 86 GLN A O 1
ATOM 703 N N . ARG A 1 87 ? 50.764 13.263 -41.995 1.00 39.75 87 ARG A N 1
ATOM 704 C CA . ARG A 1 87 ? 50.434 11.914 -41.533 1.00 39.75 87 ARG A CA 1
ATOM 705 C C . ARG A 1 87 ? 48.999 12.000 -41.022 1.00 39.75 87 ARG A C 1
ATOM 707 O O . ARG A 1 87 ? 48.741 12.019 -39.824 1.00 39.75 87 ARG A O 1
ATOM 714 N N . PHE A 1 88 ? 48.068 12.102 -41.971 1.00 45.06 88 PHE A N 1
ATOM 715 C CA . PHE A 1 88 ? 46.712 11.630 -41.830 1.00 45.06 88 PHE A CA 1
ATOM 716 C C . PHE A 1 88 ? 46.864 10.292 -41.134 1.00 45.06 88 PHE A C 1
ATOM 718 O O . PHE A 1 88 ? 47.455 9.367 -41.699 1.00 45.06 88 PHE A O 1
ATOM 725 N N . TYR A 1 89 ? 46.407 10.217 -39.890 1.00 46.12 89 TYR A N 1
ATOM 726 C CA . TYR A 1 89 ? 46.178 8.957 -39.220 1.00 46.12 89 TYR A CA 1
ATOM 727 C C . TYR A 1 89 ? 45.189 8.186 -40.099 1.00 46.12 89 TYR A C 1
ATOM 729 O O . TYR A 1 89 ? 43.974 8.252 -39.920 1.00 46.12 89 TYR A O 1
ATOM 737 N N . ARG A 1 90 ? 45.718 7.464 -41.094 1.00 45.69 90 ARG A N 1
ATOM 738 C CA . ARG A 1 90 ? 45.058 6.385 -41.819 1.00 45.69 90 ARG A CA 1
ATOM 739 C C . ARG A 1 90 ? 44.881 5.232 -40.835 1.00 45.69 90 ARG A C 1
ATOM 741 O O . ARG A 1 90 ? 45.388 4.140 -41.032 1.00 45.69 90 ARG A O 1
ATOM 748 N N . PHE A 1 91 ? 44.113 5.463 -39.778 1.00 45.97 91 PHE A N 1
ATOM 749 C CA . PHE A 1 91 ? 43.395 4.404 -39.088 1.00 45.97 91 PHE A CA 1
ATOM 750 C C . PHE A 1 91 ? 42.063 4.200 -39.823 1.00 45.97 91 PHE A C 1
ATOM 752 O O . PHE A 1 91 ? 40.972 4.342 -39.279 1.00 45.97 91 PHE A O 1
ATOM 759 N N . GLN A 1 92 ? 42.167 3.893 -41.118 1.00 55.69 92 GLN A N 1
ATOM 760 C CA . GLN A 1 92 ? 41.088 3.349 -41.939 1.00 55.69 92 GLN A CA 1
ATOM 761 C C . GLN A 1 92 ? 41.101 1.826 -41.769 1.00 55.69 92 GLN A C 1
ATOM 763 O O . GLN A 1 92 ? 41.298 1.057 -42.701 1.00 55.69 92 GLN A O 1
ATOM 768 N N . THR A 1 93 ? 40.938 1.382 -40.528 1.00 57.25 93 THR A N 1
ATOM 769 C CA . THR A 1 93 ? 40.564 0.001 -40.240 1.00 57.25 93 THR A CA 1
ATOM 770 C C . THR A 1 93 ? 39.038 -0.067 -40.214 1.00 57.25 93 THR A C 1
ATOM 772 O O . THR A 1 93 ? 38.359 0.946 -40.017 1.00 57.25 93 THR A O 1
ATOM 775 N N . ALA A 1 94 ? 38.476 -1.254 -40.447 1.00 58.31 94 ALA A N 1
ATOM 776 C CA . ALA A 1 94 ? 37.038 -1.538 -40.558 1.00 58.31 94 ALA A CA 1
ATOM 777 C C . ALA A 1 94 ? 36.127 -0.879 -39.490 1.00 58.31 94 ALA A C 1
ATOM 779 O O . ALA A 1 94 ? 34.920 -0.750 -39.700 1.00 58.31 94 ALA A O 1
ATOM 780 N N . LEU A 1 95 ? 36.698 -0.423 -38.371 1.00 55.84 95 LEU A N 1
ATOM 781 C CA . LEU A 1 95 ? 36.043 0.361 -37.329 1.00 55.84 95 LEU A CA 1
ATOM 782 C C . LEU A 1 95 ? 35.357 1.630 -37.851 1.00 55.84 95 LEU A C 1
ATOM 784 O O . LEU A 1 95 ? 34.252 1.911 -37.403 1.00 55.84 95 LEU A O 1
ATOM 788 N N . GLY A 1 96 ? 35.939 2.373 -38.803 1.00 62.72 96 GLY A N 1
ATOM 789 C CA . GLY A 1 96 ? 35.355 3.631 -39.305 1.00 62.72 96 GLY A CA 1
ATOM 790 C C . GLY A 1 96 ? 33.952 3.464 -39.907 1.00 62.72 96 GLY A C 1
ATOM 791 O O . GLY A 1 96 ? 33.075 4.289 -39.668 1.00 62.72 96 GLY A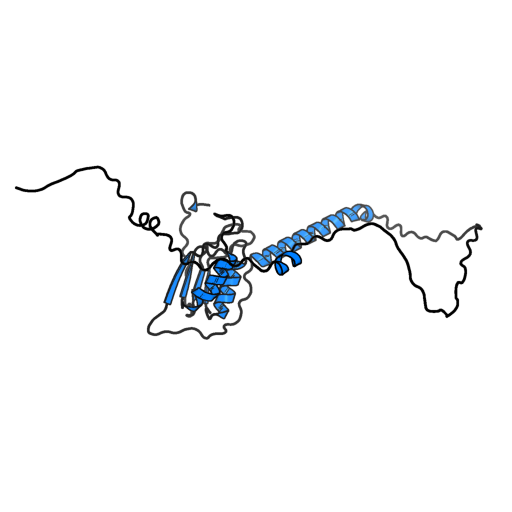 O 1
ATOM 792 N N . ARG A 1 97 ? 33.718 2.341 -40.604 1.00 66.88 97 ARG A N 1
ATOM 793 C CA . ARG A 1 97 ? 32.429 1.987 -41.229 1.00 66.88 97 ARG A CA 1
ATOM 794 C C . ARG A 1 97 ? 31.387 1.503 -40.213 1.00 66.88 97 ARG A C 1
ATOM 796 O O . ARG A 1 97 ? 30.195 1.576 -40.479 1.00 66.88 97 ARG A O 1
ATOM 803 N N . ARG A 1 98 ? 31.833 1.022 -39.046 1.00 78.00 98 ARG A N 1
ATOM 804 C CA . ARG A 1 98 ? 30.977 0.493 -37.971 1.00 78.00 98 ARG A CA 1
ATOM 805 C C . ARG A 1 98 ? 30.656 1.527 -36.886 1.00 78.00 98 ARG A C 1
ATOM 807 O O . ARG A 1 98 ? 29.804 1.251 -36.052 1.00 78.00 98 ARG A O 1
ATOM 814 N N . ARG A 1 99 ? 31.270 2.721 -36.907 1.00 82.50 99 ARG A N 1
ATOM 815 C CA . ARG A 1 99 ? 31.043 3.788 -35.907 1.00 82.50 99 ARG A CA 1
ATOM 816 C C . ARG A 1 99 ? 29.569 4.168 -35.765 1.00 82.50 99 ARG A C 1
ATOM 818 O O . ARG A 1 99 ? 29.091 4.244 -34.644 1.00 82.50 99 ARG A O 1
ATOM 825 N N . GLY A 1 100 ? 28.850 4.346 -36.876 1.00 85.88 100 GLY A N 1
ATOM 826 C CA . GLY A 1 100 ? 27.418 4.674 -36.843 1.00 85.88 100 GLY A CA 1
ATOM 827 C C . GLY A 1 100 ? 26.584 3.583 -36.167 1.00 85.88 100 GLY A C 1
ATOM 828 O O . GLY A 1 100 ? 25.793 3.876 -35.282 1.00 85.88 100 GLY A O 1
ATOM 829 N N . ILE A 1 101 ? 26.844 2.316 -36.507 1.00 89.56 101 ILE A N 1
ATOM 830 C CA . ILE A 1 101 ? 26.175 1.158 -35.894 1.00 89.56 101 ILE A CA 1
ATOM 831 C C . ILE A 1 101 ? 26.488 1.083 -34.395 1.00 89.56 101 ILE A C 1
ATOM 833 O O . ILE A 1 101 ? 25.581 0.878 -33.598 1.00 89.56 101 ILE A O 1
ATOM 837 N N . ILE A 1 102 ? 27.747 1.295 -33.999 1.00 90.12 102 ILE A N 1
ATOM 838 C CA . ILE A 1 102 ? 28.151 1.314 -32.585 1.00 90.12 102 ILE A CA 1
ATOM 839 C C . ILE A 1 102 ? 27.415 2.429 -31.834 1.00 90.12 102 ILE A C 1
ATOM 841 O O . ILE A 1 102 ? 26.888 2.178 -30.758 1.00 90.12 102 ILE A O 1
ATOM 845 N N . VAL A 1 103 ? 27.319 3.635 -32.404 1.00 92.12 103 VAL A N 1
ATOM 846 C CA . VAL A 1 103 ? 26.570 4.745 -31.792 1.00 92.12 103 VAL A CA 1
ATOM 847 C C . VAL A 1 103 ? 25.084 4.401 -31.653 1.00 92.12 103 VAL A C 1
ATOM 849 O O . VAL A 1 103 ? 24.525 4.600 -30.579 1.00 92.12 103 VAL A O 1
ATOM 852 N N . CYS A 1 104 ? 24.450 3.822 -32.678 1.00 94.12 104 CYS A N 1
ATOM 853 C CA . CYS A 1 104 ? 23.055 3.379 -32.592 1.00 94.12 104 CYS A CA 1
ATOM 854 C C . CYS A 1 104 ? 22.847 2.300 -31.517 1.00 94.12 104 CYS A C 1
ATOM 856 O O . CYS A 1 104 ? 21.887 2.385 -30.756 1.00 94.12 104 CYS A O 1
ATOM 858 N N . LEU A 1 105 ? 23.752 1.321 -31.416 1.00 94.81 105 LEU A N 1
ATOM 859 C CA . LEU A 1 105 ? 23.697 0.286 -30.380 1.00 94.81 105 LEU A CA 1
ATOM 860 C C . LEU A 1 105 ? 23.900 0.865 -28.978 1.00 94.81 105 LEU A C 1
ATOM 862 O O . LEU A 1 105 ? 23.218 0.438 -28.054 1.00 94.81 105 LEU A O 1
ATOM 866 N N . LEU A 1 106 ? 24.787 1.851 -28.813 1.00 95.38 106 LEU A N 1
ATOM 867 C CA . LEU A 1 106 ? 24.973 2.543 -27.536 1.00 95.38 106 LEU A CA 1
ATOM 868 C C . LEU A 1 106 ? 23.729 3.342 -27.144 1.00 95.38 106 LEU A C 1
ATOM 870 O O . LEU A 1 106 ? 23.297 3.251 -26.002 1.00 95.38 106 LEU A O 1
ATOM 874 N N . ILE A 1 107 ? 23.118 4.074 -28.081 1.00 95.94 107 ILE A N 1
ATOM 875 C CA . ILE A 1 107 ? 21.856 4.787 -27.832 1.00 95.94 107 ILE A CA 1
ATOM 876 C C . ILE A 1 107 ? 20.763 3.794 -27.428 1.00 95.94 107 ILE A C 1
ATOM 878 O O . ILE A 1 107 ? 20.076 4.011 -26.434 1.00 95.94 107 ILE A O 1
ATOM 882 N N . PHE A 1 108 ? 20.629 2.681 -28.150 1.00 96.12 108 PHE A N 1
ATOM 883 C CA . PHE A 1 108 ? 19.664 1.637 -27.819 1.00 96.12 108 PHE A CA 1
ATOM 884 C C . PHE A 1 108 ? 19.931 1.007 -26.444 1.00 96.12 108 PHE A C 1
ATOM 886 O O . PHE A 1 108 ? 19.005 0.845 -25.655 1.00 96.12 108 PHE A O 1
ATOM 893 N N . ALA A 1 109 ? 21.192 0.717 -26.116 1.00 95.69 109 ALA A N 1
ATOM 894 C CA . ALA A 1 109 ? 21.578 0.195 -24.808 1.00 95.69 109 ALA A CA 1
ATOM 895 C C . ALA A 1 109 ? 21.278 1.193 -23.678 1.00 95.69 109 ALA A C 1
ATOM 897 O O . ALA A 1 109 ? 20.794 0.791 -22.623 1.00 95.69 109 ALA A O 1
ATOM 898 N N . ILE A 1 110 ? 21.502 2.492 -23.905 1.00 96.25 110 ILE A N 1
ATOM 899 C CA . ILE A 1 110 ? 21.133 3.552 -22.957 1.00 96.25 110 ILE A CA 1
ATOM 900 C C . ILE A 1 110 ? 19.616 3.592 -22.772 1.00 96.25 110 ILE A C 1
ATOM 902 O O . ILE A 1 110 ? 19.152 3.642 -21.637 1.00 96.25 110 ILE A O 1
ATOM 906 N N . LEU A 1 111 ? 18.836 3.528 -23.854 1.00 95.88 111 LEU A N 1
ATOM 907 C CA . LEU A 1 111 ? 17.374 3.490 -23.767 1.00 95.88 111 LEU A CA 1
ATOM 908 C C . LEU A 1 111 ? 16.892 2.267 -22.978 1.00 95.88 111 LEU A C 1
ATOM 910 O O . LEU A 1 111 ? 16.050 2.417 -22.097 1.00 95.88 111 LEU A O 1
ATOM 914 N N . LEU A 1 112 ? 17.462 1.084 -23.224 1.00 93.38 112 LEU A N 1
ATOM 915 C CA . LEU A 1 112 ? 17.157 -0.119 -22.446 1.00 93.38 112 LEU A CA 1
ATOM 916 C C . LEU A 1 112 ? 17.509 0.040 -20.963 1.00 93.38 112 LEU A C 1
ATOM 918 O O . LEU A 1 112 ? 16.723 -0.365 -20.109 1.00 93.38 112 LEU A O 1
ATOM 922 N N . LEU A 1 113 ? 18.650 0.656 -20.644 1.00 93.38 113 LEU A N 1
ATOM 923 C CA . LEU A 1 113 ? 19.050 0.924 -19.262 1.00 93.38 113 LEU A CA 1
ATOM 924 C C . LEU A 1 113 ? 18.066 1.886 -18.589 1.00 93.38 113 LEU A C 1
ATOM 926 O O . LEU A 1 113 ? 17.603 1.607 -17.486 1.00 93.38 113 LEU A O 1
ATOM 930 N N . LEU A 1 114 ? 17.692 2.980 -19.257 1.00 94.19 114 LEU A N 1
ATOM 931 C CA . LEU A 1 114 ? 16.719 3.945 -18.735 1.00 94.19 114 LEU A CA 1
ATOM 932 C C . LEU A 1 114 ? 15.354 3.300 -18.485 1.00 94.19 114 LEU A C 1
ATOM 934 O O . LEU A 1 114 ? 14.749 3.529 -17.439 1.00 94.19 114 LEU A O 1
ATOM 938 N N . VAL A 1 115 ? 14.891 2.463 -19.414 1.00 90.69 115 VAL A N 1
ATOM 939 C CA . VAL A 1 115 ? 13.645 1.706 -19.266 1.00 90.69 115 VAL A CA 1
ATOM 940 C C . VAL A 1 115 ? 13.746 0.733 -18.092 1.00 90.69 115 VAL A C 1
ATOM 942 O O . VAL A 1 115 ? 12.863 0.717 -17.239 1.00 90.69 115 VAL A O 1
ATOM 945 N N . SER A 1 116 ? 14.838 -0.025 -17.987 1.00 87.00 116 SER A N 1
ATOM 946 C CA . SER A 1 116 ? 15.054 -0.940 -16.864 1.00 87.00 116 SER A CA 1
ATOM 947 C C . SER A 1 116 ? 15.086 -0.203 -15.525 1.00 87.00 116 SER A C 1
ATOM 949 O O . SER A 1 116 ? 14.467 -0.667 -14.574 1.00 87.00 116 SER A O 1
ATOM 951 N N . LEU A 1 117 ? 15.756 0.951 -15.447 1.00 87.75 117 LEU A N 1
ATOM 952 C CA . LEU A 1 117 ? 15.799 1.774 -14.239 1.00 87.75 117 LEU A CA 1
ATOM 953 C C . LEU A 1 117 ? 14.401 2.273 -13.858 1.00 87.75 117 LEU A C 1
ATOM 955 O O . LEU A 1 117 ? 14.027 2.223 -12.688 1.00 87.75 117 LEU A O 1
ATOM 959 N N . TYR A 1 118 ? 13.620 2.719 -14.843 1.00 85.88 118 TYR A N 1
ATOM 960 C CA . TYR A 1 118 ? 12.241 3.149 -14.638 1.00 85.88 118 TYR A CA 1
ATOM 961 C C . TYR A 1 118 ? 11.366 2.022 -14.071 1.00 85.88 118 TYR A C 1
ATOM 963 O O . TYR A 1 118 ? 10.660 2.234 -13.085 1.00 85.88 118 TYR A O 1
ATOM 971 N N . PHE A 1 119 ? 11.461 0.814 -14.634 1.00 82.88 119 PHE A N 1
ATOM 972 C CA . PHE A 1 119 ? 10.748 -0.357 -14.119 1.00 82.88 119 PHE A CA 1
ATOM 973 C C . PHE A 1 119 ? 11.190 -0.722 -12.699 1.00 82.88 119 PHE A C 1
ATOM 975 O O . PHE A 1 119 ? 10.342 -0.951 -11.842 1.00 82.88 119 PHE A O 1
ATOM 982 N N . THR A 1 120 ? 12.487 -0.684 -12.393 1.00 81.50 120 THR A N 1
ATOM 983 C CA . THR A 1 120 ? 12.961 -0.925 -11.023 1.00 81.50 120 THR A CA 1
ATOM 984 C C . THR A 1 120 ? 12.366 0.078 -10.032 1.00 81.50 120 THR A C 1
ATOM 986 O O . THR A 1 120 ? 11.986 -0.312 -8.935 1.00 81.50 120 THR A O 1
ATOM 989 N N . ILE A 1 121 ? 12.234 1.354 -10.405 1.00 79.19 121 ILE A N 1
ATOM 990 C CA . ILE A 1 121 ? 11.643 2.381 -9.531 1.00 79.19 121 ILE A CA 1
ATOM 991 C C . ILE A 1 121 ? 10.139 2.161 -9.324 1.00 79.19 121 ILE A C 1
ATOM 993 O O . ILE A 1 121 ? 9.636 2.415 -8.233 1.00 79.19 121 ILE A O 1
ATOM 997 N N . LEU A 1 122 ? 9.413 1.714 -10.351 1.00 78.00 122 LEU A N 1
ATOM 998 C CA . LEU A 1 122 ? 7.969 1.488 -10.249 1.00 78.00 122 LEU A CA 1
ATOM 999 C C . LEU A 1 122 ? 7.597 0.224 -9.471 1.00 78.00 122 LEU A C 1
ATOM 1001 O O . LEU A 1 122 ? 6.563 0.213 -8.810 1.00 78.00 122 LEU A O 1
ATOM 1005 N N . PHE A 1 123 ? 8.393 -0.839 -9.590 1.00 78.88 123 PHE A N 1
ATOM 1006 C CA . PHE A 1 123 ? 8.045 -2.153 -9.046 1.00 78.88 123 PHE A CA 1
ATOM 1007 C C . PHE A 1 123 ? 8.717 -2.447 -7.699 1.00 78.88 123 PHE A C 1
ATOM 1009 O O . PHE A 1 123 ? 8.204 -3.258 -6.929 1.00 78.88 123 PHE A O 1
ATOM 1016 N N . ASN A 1 124 ? 9.822 -1.770 -7.367 1.00 82.75 124 ASN A N 1
ATOM 1017 C CA . ASN A 1 124 ? 10.506 -1.973 -6.094 1.00 82.75 124 ASN A CA 1
ATOM 1018 C C . ASN A 1 124 ? 9.920 -1.059 -4.999 1.00 82.75 124 ASN A C 1
ATOM 1020 O O . ASN A 1 124 ? 9.938 0.164 -5.168 1.00 82.75 124 ASN A O 1
ATOM 1024 N N . PRO A 1 125 ? 9.426 -1.600 -3.867 1.00 79.31 125 PRO A N 1
ATOM 1025 C CA . PRO A 1 125 ? 8.940 -0.774 -2.767 1.00 79.31 125 PRO A CA 1
ATOM 1026 C C . PRO A 1 125 ? 10.047 0.150 -2.234 1.00 79.31 125 PRO A C 1
ATOM 1028 O O . PRO A 1 125 ? 11.171 -0.299 -1.987 1.00 79.31 125 PRO A O 1
ATOM 1031 N N . PRO A 1 126 ? 9.759 1.443 -2.007 1.00 82.12 126 PRO A N 1
ATOM 1032 C CA . PRO A 1 126 ? 10.730 2.347 -1.417 1.00 82.12 126 PRO A CA 1
ATOM 1033 C C . PRO A 1 126 ? 10.974 1.991 0.056 1.00 82.12 126 PRO A C 1
ATOM 1035 O O . PRO A 1 126 ? 10.059 1.526 0.744 1.00 82.12 126 PRO A O 1
ATOM 1038 N N . PRO A 1 127 ? 12.178 2.272 0.587 1.00 88.88 127 PRO A N 1
ATOM 1039 C CA . PRO A 1 127 ? 12.450 2.081 2.002 1.00 88.88 127 PRO A CA 1
ATOM 1040 C C . PRO A 1 127 ? 11.492 2.928 2.846 1.00 88.88 127 PRO A C 1
ATOM 1042 O O . PRO A 1 127 ? 11.225 4.098 2.551 1.00 88.88 127 PRO A O 1
ATOM 1045 N N . LEU A 1 128 ? 10.972 2.325 3.912 1.00 89.81 128 LEU A N 1
ATOM 1046 C CA . LEU A 1 128 ? 10.059 2.998 4.826 1.00 89.81 128 LEU A CA 1
ATOM 1047 C C . LEU A 1 128 ? 10.833 3.842 5.848 1.00 89.81 128 LEU A C 1
ATOM 1049 O O . LEU A 1 128 ? 11.898 3.423 6.305 1.00 89.81 128 LEU A O 1
ATOM 1053 N N . PRO A 1 129 ? 10.302 5.012 6.251 1.00 91.19 129 PRO A N 1
ATOM 1054 C CA . PRO A 1 129 ? 10.903 5.809 7.317 1.00 91.19 129 PRO A CA 1
ATOM 1055 C C . PRO A 1 129 ? 10.904 5.037 8.643 1.00 91.19 129 PRO A C 1
ATOM 1057 O O . PRO A 1 129 ? 10.087 4.138 8.846 1.00 91.19 129 PRO A O 1
ATOM 1060 N N . SER A 1 130 ? 11.784 5.384 9.580 1.00 90.06 130 SER A N 1
ATOM 1061 C CA . SER A 1 130 ? 11.708 4.829 10.935 1.00 90.06 130 SER A CA 1
ATOM 1062 C C . SER A 1 130 ? 10.380 5.219 11.612 1.00 90.06 130 SER A C 1
ATOM 1064 O O . SER A 1 130 ? 9.842 6.292 11.322 1.00 90.06 130 SER A O 1
ATOM 1066 N N . PRO A 1 131 ? 9.818 4.365 12.491 1.00 88.62 131 PRO A N 1
ATOM 1067 C CA . PRO A 1 131 ? 8.647 4.724 13.286 1.00 88.62 131 PRO A CA 1
ATOM 1068 C C . PRO A 1 131 ? 8.906 6.007 14.079 1.00 88.62 131 PRO A C 1
ATOM 1070 O O . PRO A 1 131 ? 9.931 6.124 14.749 1.00 88.62 131 PRO A O 1
ATOM 1073 N N . ILE A 1 132 ? 7.980 6.960 13.992 1.00 91.19 132 ILE A N 1
ATOM 1074 C CA . ILE A 1 132 ? 8.021 8.203 14.779 1.00 91.19 132 ILE A CA 1
ATOM 1075 C C . ILE A 1 132 ? 7.225 8.027 16.076 1.00 91.19 132 ILE A C 1
ATOM 1077 O O . ILE A 1 132 ? 7.604 8.544 17.123 1.00 91.19 132 ILE A O 1
ATOM 1081 N N . TYR A 1 133 ? 6.123 7.280 16.003 1.00 93.00 133 TYR A N 1
ATOM 1082 C CA . TYR A 1 133 ? 5.219 7.032 17.119 1.00 93.00 133 TYR A CA 1
ATOM 1083 C C . TYR A 1 133 ? 5.479 5.650 17.722 1.00 93.00 133 TYR A C 1
ATOM 1085 O O . TYR A 1 133 ? 5.812 4.725 16.974 1.00 93.00 133 TYR A O 1
ATOM 1093 N N . PRO A 1 134 ? 5.316 5.479 19.046 1.00 92.69 134 PRO A N 1
ATOM 1094 C CA . PRO A 1 134 ? 5.344 4.158 19.655 1.00 92.69 134 PRO A CA 1
ATOM 1095 C C . PRO A 1 134 ? 4.154 3.320 19.179 1.00 92.69 134 PRO A C 1
ATOM 1097 O O . PRO A 1 134 ? 3.132 3.853 18.740 1.00 92.69 134 PRO A O 1
ATOM 1100 N N . ASP A 1 135 ? 4.291 2.003 19.299 1.00 94.06 135 ASP A N 1
ATOM 1101 C CA . ASP A 1 135 ? 3.209 1.075 18.991 1.00 94.06 135 ASP A CA 1
ATOM 1102 C C . ASP A 1 135 ? 2.009 1.327 19.900 1.00 94.06 135 ASP A C 1
ATOM 1104 O O . ASP A 1 135 ? 2.146 1.513 21.114 1.00 94.06 135 ASP A O 1
ATOM 1108 N N . MET A 1 136 ? 0.819 1.317 19.307 1.00 92.38 136 MET A N 1
ATOM 1109 C CA . MET A 1 136 ? -0.406 1.496 20.066 1.00 92.38 136 MET A CA 1
ATOM 1110 C C . MET A 1 136 ? -0.713 0.227 20.863 1.00 92.38 136 MET A C 1
ATOM 1112 O O . MET A 1 136 ? -0.580 -0.891 20.364 1.00 92.38 136 MET A O 1
ATOM 1116 N N . THR A 1 137 ? -1.169 0.408 22.098 1.00 92.19 137 THR A N 1
ATOM 1117 C CA . THR A 1 137 ? -1.744 -0.641 22.943 1.00 92.19 137 THR A CA 1
ATOM 1118 C C . THR A 1 137 ? -3.076 -0.132 23.490 1.00 92.19 137 THR A C 1
ATOM 1120 O O . THR A 1 137 ? -3.244 1.062 23.737 1.00 92.19 137 THR A O 1
ATOM 1123 N N . THR A 1 138 ? -4.071 -1.008 23.611 1.00 88.38 138 THR A N 1
ATOM 1124 C CA . THR A 1 138 ? -5.388 -0.647 24.152 1.00 88.38 138 THR A CA 1
ATOM 1125 C C . THR A 1 138 ? -5.970 -1.822 24.919 1.00 88.38 138 THR A C 1
ATOM 1127 O O . THR A 1 138 ? -5.839 -2.965 24.490 1.00 88.38 138 THR A O 1
ATOM 1130 N N . ASN A 1 139 ? -6.623 -1.526 26.044 1.00 83.38 139 ASN A N 1
ATOM 1131 C CA . ASN A 1 139 ? -7.322 -2.512 26.871 1.00 83.38 139 ASN A CA 1
ATOM 1132 C C . ASN A 1 139 ? -8.851 -2.399 26.747 1.00 83.38 139 ASN A C 1
ATOM 1134 O O . ASN A 1 139 ? -9.565 -3.161 27.391 1.00 83.38 139 ASN A O 1
ATOM 1138 N N . THR A 1 140 ? -9.365 -1.426 25.983 1.00 89.38 140 THR A N 1
ATOM 1139 C CA . THR A 1 140 ? -10.799 -1.088 25.975 1.00 89.38 140 THR A CA 1
ATOM 1140 C C . THR A 1 140 ? -11.414 -1.154 24.585 1.00 89.38 140 THR A C 1
ATOM 1142 O O . THR A 1 140 ? -12.347 -1.918 24.364 1.00 89.38 140 THR A O 1
ATOM 1145 N N . SER A 1 141 ? -10.919 -0.353 23.641 1.00 93.44 141 SER A N 1
ATOM 1146 C CA . SER A 1 141 ? -11.504 -0.242 22.303 1.00 93.44 141 SER A CA 1
ATOM 1147 C C . SER A 1 141 ? -10.457 0.088 21.242 1.00 93.44 141 SER A C 1
ATOM 1149 O O . SER A 1 141 ? -9.410 0.668 21.543 1.00 93.44 141 SER A O 1
ATOM 1151 N N . ALA A 1 142 ? -10.760 -0.294 20.003 1.00 94.56 142 ALA A N 1
ATOM 1152 C CA . ALA A 1 142 ? -9.980 0.002 18.809 1.00 94.56 142 ALA A CA 1
ATOM 1153 C C . ALA A 1 142 ? -10.931 0.351 17.659 1.00 94.56 142 ALA A C 1
ATOM 1155 O O . ALA A 1 142 ? -11.994 -0.260 17.512 1.00 94.56 142 ALA A O 1
ATOM 1156 N N . ARG A 1 143 ? -10.559 1.341 16.847 1.00 97.00 143 ARG A N 1
ATOM 1157 C CA . ARG A 1 143 ? -11.372 1.814 15.719 1.00 97.00 143 ARG A CA 1
ATOM 1158 C C . ARG A 1 143 ? -10.889 1.186 14.420 1.00 97.00 143 ARG A C 1
ATOM 1160 O O . ARG A 1 143 ? -9.748 1.404 14.007 1.00 97.00 143 ARG A O 1
ATOM 1167 N N . PHE A 1 144 ? -11.793 0.466 13.764 1.00 97.31 144 PHE A N 1
ATOM 1168 C CA . PHE A 1 144 ? -11.545 -0.219 12.502 1.00 97.31 144 PHE A CA 1
ATOM 1169 C C . PHE A 1 144 ? -12.226 0.500 11.340 1.00 97.31 144 PHE A C 1
ATOM 1171 O O . PHE A 1 144 ? -13.371 0.940 11.454 1.00 97.31 144 PHE A O 1
ATOM 1178 N N . LEU A 1 145 ? -11.527 0.574 10.210 1.00 98.00 145 LEU A N 1
ATOM 1179 C CA . LEU A 1 145 ? -12.085 0.981 8.925 1.00 98.00 145 LEU A CA 1
ATOM 1180 C C . LEU A 1 145 ? -11.856 -0.131 7.906 1.00 98.00 145 LEU A C 1
ATOM 1182 O O . LEU A 1 145 ? -10.731 -0.593 7.754 1.00 98.00 145 LEU A O 1
ATOM 1186 N N . THR A 1 146 ? -12.901 -0.506 7.175 1.00 97.69 146 THR A N 1
ATOM 1187 C CA . THR A 1 146 ? -12.785 -1.256 5.921 1.00 97.69 146 THR A CA 1
ATOM 1188 C C . THR A 1 146 ? -13.287 -0.374 4.789 1.00 97.69 146 THR A C 1
ATOM 1190 O O . THR A 1 146 ? -14.382 0.182 4.891 1.00 97.69 146 THR A O 1
ATOM 1193 N N . LEU A 1 147 ? -12.482 -0.183 3.745 1.00 97.19 147 LEU A N 1
ATOM 1194 C CA . LEU A 1 147 ? -12.825 0.741 2.670 1.00 97.19 147 LEU A CA 1
ATOM 1195 C C . LEU A 1 147 ? -12.230 0.322 1.328 1.00 97.19 147 LEU A C 1
ATOM 1197 O O . LEU A 1 147 ? -11.016 0.221 1.174 1.00 97.19 147 LEU A O 1
ATOM 1201 N N . ASN A 1 148 ? -13.085 0.228 0.315 1.00 95.12 148 ASN A N 1
ATOM 1202 C CA . ASN A 1 148 ? -12.635 0.167 -1.065 1.00 95.12 148 ASN A CA 1
ATOM 1203 C C . ASN A 1 148 ? -12.241 1.578 -1.528 1.00 95.12 148 ASN A C 1
ATOM 1205 O O . ASN A 1 148 ? -13.072 2.489 -1.575 1.00 95.12 148 ASN A O 1
ATOM 1209 N N . ILE A 1 149 ? -10.961 1.773 -1.852 1.00 93.50 149 ILE A N 1
ATOM 1210 C CA . ILE A 1 149 ? -10.429 3.084 -2.248 1.00 93.50 149 ILE A CA 1
ATOM 1211 C C . IL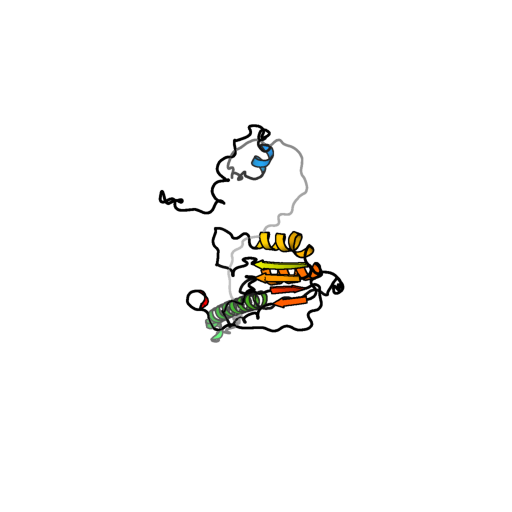E A 1 149 ? -10.454 3.304 -3.759 1.00 93.50 149 ILE A C 1
ATOM 1213 O O . ILE A 1 149 ? -10.175 4.418 -4.212 1.00 93.50 149 ILE A O 1
ATOM 1217 N N . PHE A 1 150 ? -10.859 2.302 -4.541 1.00 89.94 150 PHE A N 1
ATOM 1218 C CA . PHE A 1 150 ? -11.026 2.395 -5.989 1.00 89.94 150 PHE A CA 1
ATOM 1219 C C . PHE A 1 150 ? -9.763 2.936 -6.686 1.00 89.94 150 PHE A C 1
ATOM 1221 O O . PHE A 1 150 ? -9.822 3.830 -7.540 1.00 89.94 150 PHE A O 1
ATOM 1228 N N . MET A 1 151 ? -8.586 2.461 -6.264 1.00 86.81 151 MET A N 1
ATOM 1229 C CA . MET A 1 151 ? -7.278 2.899 -6.762 1.00 86.81 151 MET A CA 1
ATOM 1230 C C . MET A 1 151 ? -6.807 1.975 -7.885 1.00 86.81 151 MET A C 1
ATOM 1232 O O . MET A 1 151 ? -5.788 1.305 -7.783 1.00 86.81 151 MET A O 1
ATOM 1236 N N . ARG A 1 152 ? -7.574 1.952 -8.976 1.00 83.69 152 ARG A N 1
ATOM 1237 C CA . ARG A 1 152 ? -7.345 1.069 -10.129 1.00 83.69 152 ARG A CA 1
ATOM 1238 C C . ARG A 1 152 ? -5.983 1.298 -10.808 1.00 83.69 152 ARG A C 1
ATOM 1240 O O . ARG A 1 152 ? -5.507 2.444 -10.811 1.00 83.69 152 ARG A O 1
ATOM 1247 N N . PRO A 1 153 ? -5.414 0.260 -11.456 1.00 82.31 153 PRO A N 1
ATOM 1248 C CA . PRO A 1 153 ? -4.200 0.376 -12.258 1.00 82.31 153 PRO A CA 1
ATOM 1249 C C . PRO A 1 153 ? -4.285 1.490 -13.318 1.00 82.31 153 PRO A C 1
ATOM 1251 O O . PRO A 1 153 ? -5.382 1.877 -13.749 1.00 82.31 153 PRO A O 1
ATOM 1254 N N . PRO A 1 154 ? -3.136 2.036 -13.756 1.00 77.94 154 PRO A N 1
ATOM 1255 C CA . PRO A 1 154 ? -3.109 3.054 -14.800 1.00 77.94 154 PRO A CA 1
ATOM 1256 C C . PRO A 1 154 ? -3.782 2.554 -16.087 1.00 77.94 154 PRO A C 1
ATOM 1258 O O . PRO A 1 154 ? -3.670 1.392 -16.456 1.00 77.94 154 PRO A O 1
ATOM 1261 N N . GLY A 1 155 ? -4.490 3.448 -16.781 1.00 74.31 155 GLY A N 1
ATOM 1262 C CA . GLY A 1 155 ? -5.210 3.129 -18.022 1.00 74.31 155 GLY A CA 1
ATOM 1263 C C . GLY A 1 155 ? -6.669 2.706 -17.829 1.00 74.31 155 GLY A C 1
ATOM 1264 O O . GLY A 1 155 ? -7.450 2.836 -18.767 1.00 74.31 155 GLY A O 1
ATOM 1265 N N . ILE A 1 156 ? -7.076 2.316 -16.616 1.00 73.50 156 ILE A N 1
ATOM 1266 C CA . ILE A 1 156 ? -8.468 1.968 -16.298 1.00 73.50 156 ILE A CA 1
ATOM 1267 C C . ILE A 1 156 ? -9.149 3.161 -15.607 1.00 73.50 156 ILE A C 1
ATOM 1269 O O . ILE A 1 156 ? -8.719 3.623 -14.540 1.00 73.50 156 ILE A O 1
ATOM 1273 N N . ARG A 1 157 ? -10.213 3.681 -16.226 1.00 73.50 157 ARG A N 1
ATOM 1274 C CA . ARG A 1 157 ? -11.042 4.784 -15.709 1.00 73.50 157 ARG A CA 1
ATOM 1275 C C . ARG A 1 157 ? -12.499 4.592 -16.110 1.00 73.50 157 ARG A C 1
ATOM 1277 O O . ARG A 1 157 ? -12.756 4.065 -17.188 1.00 73.50 157 ARG A O 1
ATOM 1284 N N . ASN A 1 158 ? -13.424 5.009 -15.246 1.00 65.81 158 ASN A N 1
ATOM 1285 C CA . ASN A 1 158 ? -14.858 4.978 -15.560 1.00 65.81 158 ASN A CA 1
ATOM 1286 C C . ASN A 1 158 ? -15.328 6.319 -16.150 1.00 65.81 158 ASN A C 1
ATOM 1288 O O . ASN A 1 158 ? -16.148 6.356 -17.058 1.00 65.81 158 ASN A O 1
ATOM 1292 N N . ASN A 1 159 ? -14.748 7.418 -15.658 1.00 71.56 159 ASN A N 1
ATOM 1293 C CA . ASN A 1 159 ? -15.020 8.787 -16.097 1.00 71.56 159 ASN A CA 1
ATOM 1294 C C . ASN A 1 159 ? -13.771 9.427 -16.733 1.00 71.56 159 ASN A C 1
ATOM 1296 O O . ASN A 1 159 ? -12.722 8.794 -16.859 1.00 71.56 159 ASN A O 1
ATOM 1300 N N . LEU A 1 160 ? -13.853 10.714 -17.096 1.00 66.12 160 LEU A N 1
ATOM 1301 C CA . LEU A 1 160 ? -12.719 11.496 -17.620 1.00 66.12 160 LEU A CA 1
ATOM 1302 C C . LEU A 1 160 ? -11.484 11.442 -16.689 1.00 66.12 160 LEU A C 1
ATOM 1304 O O . LEU A 1 160 ? -10.353 11.316 -17.171 1.00 66.12 160 LEU A O 1
ATOM 1308 N N . SER A 1 161 ? -11.706 11.466 -15.368 1.00 75.00 161 SER A N 1
ATOM 1309 C CA . SER A 1 161 ? -10.710 11.264 -14.307 1.00 75.00 161 SER A CA 1
ATOM 1310 C C . SER A 1 161 ? -11.388 10.727 -13.038 1.00 75.00 161 SER A C 1
ATOM 1312 O O . SER A 1 161 ? -12.438 11.231 -12.654 1.00 75.00 161 SER A O 1
ATOM 1314 N N . ASP A 1 162 ? -10.788 9.743 -12.355 1.00 79.88 162 ASP A N 1
ATOM 1315 C CA . ASP A 1 162 ? -11.310 9.217 -11.074 1.00 79.88 162 ASP A CA 1
ATOM 1316 C C . ASP A 1 162 ? -10.763 9.980 -9.844 1.00 79.88 162 ASP A C 1
ATOM 1318 O O . ASP A 1 162 ? -10.893 9.509 -8.712 1.00 79.88 162 ASP A O 1
ATOM 1322 N N . TYR A 1 163 ? -10.091 11.122 -10.056 1.00 85.88 163 TYR A N 1
ATOM 1323 C CA . TYR A 1 163 ? -9.484 11.961 -9.005 1.00 85.88 163 TYR A CA 1
ATOM 1324 C C . TYR A 1 163 ? -8.606 11.174 -8.014 1.00 85.88 163 TYR A C 1
ATOM 1326 O O . TYR A 1 163 ? -8.571 11.470 -6.820 1.00 85.88 163 TYR A O 1
ATOM 1334 N N . LYS A 1 164 ? -7.905 10.145 -8.515 1.00 87.81 164 LYS A N 1
ATOM 1335 C CA . LYS A 1 164 ? -7.176 9.150 -7.708 1.00 87.81 164 LYS A CA 1
ATOM 1336 C C . LYS A 1 164 ? -6.201 9.802 -6.717 1.00 87.81 164 LYS A C 1
ATOM 1338 O O . LYS A 1 164 ? -6.169 9.411 -5.554 1.00 87.81 164 LYS A O 1
ATOM 1343 N N . ASP A 1 165 ? -5.464 10.821 -7.158 1.00 89.75 165 ASP A N 1
ATOM 1344 C CA . ASP A 1 165 ? -4.460 11.506 -6.334 1.00 89.75 165 ASP A CA 1
ATOM 1345 C C . ASP A 1 165 ? -5.105 12.381 -5.246 1.00 89.75 165 ASP A C 1
ATOM 1347 O O . ASP A 1 165 ? -4.757 12.264 -4.073 1.00 89.75 165 ASP A O 1
ATOM 1351 N N . SER A 1 166 ? -6.120 13.179 -5.594 1.00 90.81 166 SER A N 1
ATOM 1352 C CA . SER A 1 166 ? -6.846 14.018 -4.628 1.00 90.81 166 SER A CA 1
ATOM 1353 C C . SER A 1 166 ? -7.607 13.187 -3.589 1.00 90.81 166 SER A C 1
ATOM 1355 O O . SER A 1 166 ? -7.638 13.536 -2.409 1.00 90.81 166 SER A O 1
ATOM 1357 N N . ARG A 1 167 ? -8.197 12.056 -4.001 1.00 92.38 167 ARG A N 1
ATOM 1358 C CA . ARG A 1 167 ? -8.876 11.121 -3.088 1.00 92.38 167 ARG A CA 1
ATOM 1359 C C . ARG A 1 167 ? -7.895 10.464 -2.124 1.00 92.38 167 ARG A C 1
ATOM 1361 O O . ARG A 1 167 ? -8.209 10.330 -0.943 1.00 92.38 167 ARG A O 1
ATOM 1368 N N . LEU A 1 168 ? -6.713 10.087 -2.611 1.00 94.38 168 LEU A N 1
ATOM 1369 C CA . LEU A 1 168 ? -5.649 9.550 -1.771 1.00 94.38 168 LEU A CA 1
ATOM 1370 C C . LEU A 1 168 ? -5.182 10.582 -0.735 1.00 94.38 168 LEU A C 1
ATOM 1372 O O . LEU A 1 168 ? -5.073 10.265 0.449 1.00 94.38 168 LEU A O 1
ATOM 1376 N N . GLU A 1 169 ? -4.955 11.824 -1.155 1.00 95.75 169 GLU A N 1
ATOM 1377 C CA . GLU A 1 169 ? -4.556 12.904 -0.252 1.00 95.75 169 GLU A CA 1
ATOM 1378 C C . GLU A 1 169 ? -5.620 13.177 0.821 1.00 95.75 169 GLU A C 1
ATOM 1380 O O . GLU A 1 169 ? -5.295 13.300 2.005 1.00 95.75 169 GLU A O 1
ATOM 1385 N N . TYR A 1 170 ? -6.898 13.192 0.432 1.00 96.44 170 TYR A N 1
ATOM 1386 C CA . TYR A 1 170 ? -8.009 13.340 1.369 1.00 96.44 170 TYR A CA 1
ATOM 1387 C C . TYR A 1 170 ? -8.064 12.189 2.384 1.00 96.44 170 TYR A C 1
ATOM 1389 O O . TYR A 1 170 ? -8.196 12.428 3.588 1.00 96.44 170 TYR A O 1
ATOM 1397 N N . LEU A 1 171 ? -7.919 10.943 1.913 1.00 96.81 171 LEU A N 1
ATOM 1398 C CA . LEU A 1 171 ? -7.881 9.753 2.764 1.00 96.81 171 LEU A CA 1
ATOM 1399 C C . LEU A 1 171 ? -6.780 9.883 3.825 1.00 96.81 171 LEU A C 1
ATOM 1401 O O . LEU A 1 171 ? -7.052 9.721 5.016 1.00 96.81 171 LEU A O 1
ATOM 1405 N N . ILE A 1 172 ? -5.562 10.236 3.405 1.00 97.19 172 ILE A N 1
ATOM 1406 C CA . ILE A 1 172 ? -4.404 10.385 4.294 1.00 97.19 172 ILE A CA 1
ATOM 1407 C C . ILE A 1 172 ? -4.643 11.478 5.338 1.00 97.19 172 ILE A C 1
ATOM 1409 O O . ILE A 1 172 ? -4.390 11.261 6.521 1.00 97.19 172 ILE A O 1
ATOM 1413 N N . ARG A 1 173 ? -5.128 12.650 4.918 1.00 97.06 173 ARG A N 1
ATOM 1414 C CA . ARG A 1 173 ? -5.219 13.823 5.799 1.00 97.06 173 ARG A CA 1
ATOM 1415 C C . ARG A 1 173 ? -6.390 13.775 6.768 1.00 97.06 173 ARG A C 1
ATOM 1417 O O . ARG A 1 173 ? -6.244 14.204 7.908 1.00 97.06 173 ARG A O 1
ATOM 1424 N N . TYR A 1 174 ? -7.544 13.285 6.325 1.00 97.19 174 TYR A N 1
ATOM 1425 C CA . TYR A 1 174 ? -8.793 13.454 7.073 1.00 97.19 174 TYR A CA 1
ATOM 1426 C C . TYR A 1 174 ? -9.382 12.144 7.587 1.00 97.19 174 TYR A C 1
ATOM 1428 O O . TYR A 1 174 ? -10.074 12.152 8.607 1.00 97.19 174 TYR A O 1
ATOM 1436 N N . VAL A 1 175 ? -9.114 11.026 6.909 1.00 97.31 175 VAL A N 1
ATOM 1437 C CA . VAL A 1 175 ? -9.715 9.731 7.252 1.00 97.31 175 VAL A CA 1
ATOM 1438 C C . VAL A 1 175 ? -8.778 8.922 8.142 1.00 97.31 175 VAL A C 1
ATOM 1440 O O . VAL A 1 175 ? -9.158 8.597 9.264 1.00 97.31 175 VAL A O 1
ATOM 1443 N N . LEU A 1 176 ? -7.541 8.653 7.704 1.00 97.25 176 LEU A N 1
ATOM 1444 C CA . LEU A 1 176 ? -6.593 7.800 8.439 1.00 97.25 176 LEU A CA 1
ATOM 1445 C C . LEU A 1 176 ? -6.361 8.201 9.911 1.00 97.25 176 LEU A C 1
ATOM 1447 O O . LEU A 1 176 ? -6.302 7.302 10.751 1.00 97.25 176 LEU A O 1
ATOM 1451 N N . PRO A 1 177 ? -6.266 9.494 10.292 1.00 96.75 177 PRO A N 1
ATOM 1452 C CA . PRO A 1 177 ? -6.037 9.872 11.692 1.00 96.75 177 PRO A CA 1
ATOM 1453 C C . PRO A 1 177 ? -7.168 9.464 12.651 1.00 96.75 177 PRO A C 1
ATOM 1455 O O . PRO A 1 177 ? -6.977 9.451 13.866 1.00 96.75 177 PRO A O 1
ATOM 1458 N N . ARG A 1 178 ? -8.354 9.139 12.124 1.00 97.06 178 ARG A N 1
ATOM 1459 C CA . ARG A 1 178 ? -9.543 8.780 12.911 1.00 97.06 178 ARG A CA 1
ATOM 1460 C C . ARG A 1 178 ? -9.636 7.292 13.242 1.00 97.06 178 ARG A C 1
ATOM 1462 O O . ARG A 1 178 ? -10.558 6.908 13.956 1.00 97.06 178 ARG A O 1
ATOM 1469 N N . TYR A 1 179 ? -8.715 6.475 12.739 1.00 97.75 179 TYR A N 1
ATOM 1470 C CA . TYR A 1 179 ? -8.751 5.023 12.887 1.00 97.75 179 TYR A CA 1
ATOM 1471 C C . TYR A 1 179 ? -7.416 4.473 13.381 1.00 97.75 179 TYR A C 1
ATOM 1473 O O . TYR A 1 179 ? -6.360 5.101 13.241 1.00 97.75 179 TYR A O 1
ATOM 1481 N N . ASP A 1 180 ? -7.489 3.275 13.953 1.00 96.75 180 ASP A N 1
ATOM 1482 C CA . ASP A 1 180 ? -6.341 2.597 14.548 1.00 96.75 180 ASP A CA 1
ATOM 1483 C C . ASP A 1 180 ? -5.897 1.400 13.697 1.00 96.75 180 ASP A C 1
ATOM 1485 O O . ASP A 1 180 ? -4.703 1.112 13.588 1.00 96.75 180 ASP A O 1
ATOM 1489 N N . VAL A 1 181 ? -6.856 0.758 13.024 1.00 97.44 181 VAL A N 1
ATOM 1490 C CA . VAL A 1 181 ? -6.624 -0.266 12.001 1.00 97.44 181 VAL A CA 1
ATOM 1491 C C . VAL A 1 181 ? -7.465 0.058 10.773 1.00 97.44 181 VAL A C 1
ATOM 1493 O O . VAL A 1 181 ? -8.647 0.392 10.883 1.00 97.44 181 VAL A O 1
ATOM 1496 N N . VAL A 1 182 ? -6.861 -0.037 9.593 1.00 98.12 182 VAL A N 1
ATOM 1497 C CA . VAL A 1 182 ? -7.509 0.277 8.319 1.00 98.12 182 VAL A CA 1
ATOM 1498 C C . VAL A 1 182 ? -7.231 -0.840 7.318 1.00 98.12 182 VAL A C 1
ATOM 1500 O O . VAL A 1 182 ? -6.078 -1.098 6.995 1.00 98.12 182 VAL A O 1
ATOM 1503 N N . ALA A 1 183 ? -8.278 -1.482 6.810 1.00 97.88 183 ALA A N 1
ATOM 1504 C CA . ALA A 1 183 ? -8.230 -2.464 5.734 1.00 97.88 183 ALA A CA 1
ATOM 1505 C C . ALA A 1 183 ? -8.767 -1.833 4.443 1.00 97.88 183 ALA A C 1
ATOM 1507 O O . ALA A 1 183 ? -9.897 -1.349 4.396 1.00 97.88 183 ALA A O 1
ATOM 1508 N N . LEU A 1 184 ? -7.949 -1.814 3.400 1.00 97.25 184 LEU A N 1
ATOM 1509 C CA . LEU A 1 184 ? -8.237 -1.160 2.134 1.00 97.25 184 LEU A CA 1
ATOM 1510 C C . LEU A 1 184 ? -8.338 -2.192 1.013 1.00 97.25 184 LEU A C 1
ATOM 1512 O O . LEU A 1 184 ? -7.459 -3.046 0.878 1.00 97.25 184 LEU A O 1
ATOM 1516 N N . GLN A 1 185 ? -9.397 -2.082 0.211 1.00 95.25 185 GLN A N 1
ATOM 1517 C CA . GLN A 1 185 ? -9.584 -2.847 -1.025 1.00 95.25 185 GLN A CA 1
ATOM 1518 C C . GLN A 1 185 ? -9.357 -1.967 -2.260 1.00 95.25 185 GLN A C 1
ATOM 1520 O O . GLN A 1 185 ? -9.481 -0.741 -2.192 1.00 95.25 185 GLN A O 1
ATOM 1525 N N . GLU A 1 186 ? -9.049 -2.605 -3.391 1.00 92.00 186 GLU A N 1
ATOM 1526 C CA . GLU A 1 186 ? -8.637 -1.953 -4.644 1.00 92.00 186 GLU A CA 1
ATOM 1527 C C . GLU A 1 186 ? -7.462 -0.975 -4.460 1.00 92.00 186 GLU A C 1
ATOM 1529 O O . GLU A 1 186 ? -7.406 0.074 -5.099 1.00 92.00 186 GLU A O 1
ATOM 1534 N N . ALA A 1 187 ? -6.524 -1.299 -3.569 1.00 91.75 187 ALA A N 1
ATOM 1535 C CA . ALA A 1 187 ? -5.267 -0.589 -3.364 1.00 91.75 187 ALA A CA 1
ATOM 1536 C C . ALA A 1 187 ? -4.151 -1.249 -4.189 1.00 91.75 187 ALA A C 1
ATOM 1538 O O . ALA A 1 187 ? -3.288 -1.931 -3.638 1.00 91.75 187 ALA A O 1
ATOM 1539 N N . PHE A 1 188 ? -4.185 -1.082 -5.512 1.00 89.75 188 PHE A N 1
ATOM 1540 C CA . PHE A 1 188 ? -3.243 -1.749 -6.414 1.00 89.75 188 PHE A CA 1
ATOM 1541 C C . PHE A 1 188 ? -1.842 -1.103 -6.385 1.00 89.75 188 PHE A C 1
ATOM 1543 O O . PHE A 1 188 ? -1.702 0.122 -6.329 1.00 89.75 188 PHE A O 1
ATOM 1550 N N . ALA A 1 189 ? -0.795 -1.928 -6.430 1.00 85.06 189 ALA A N 1
ATOM 1551 C CA . ALA A 1 189 ? 0.610 -1.542 -6.628 1.00 85.06 189 ALA A CA 1
ATOM 1552 C C . ALA A 1 189 ? 0.998 -1.500 -8.112 1.00 85.06 189 ALA A C 1
ATOM 1554 O O . ALA A 1 189 ? 1.885 -0.737 -8.500 1.00 85.06 189 ALA A O 1
ATOM 1555 N N . PHE A 1 190 ? 0.370 -2.345 -8.933 1.00 82.88 190 PHE A N 1
ATOM 1556 C CA . PHE A 1 190 ? 0.770 -2.549 -10.321 1.00 82.88 190 PHE A CA 1
ATOM 1557 C C . PHE A 1 190 ? 0.797 -1.235 -11.121 1.00 82.88 190 PHE A C 1
ATOM 1559 O O . PHE A 1 190 ? -0.223 -0.566 -11.316 1.00 82.88 190 PHE A O 1
ATOM 1566 N N . GLY A 1 191 ? 1.992 -0.857 -11.587 1.00 74.19 191 GLY A N 1
ATOM 1567 C CA . GLY A 1 191 ? 2.206 0.332 -12.413 1.00 74.19 191 GLY A CA 1
ATOM 1568 C C . GLY A 1 191 ? 1.956 1.668 -11.701 1.00 74.19 191 GLY A C 1
ATOM 1569 O O . GLY A 1 191 ? 1.726 2.677 -12.374 1.00 74.19 191 GLY A O 1
ATOM 1570 N N . THR A 1 192 ? 1.959 1.722 -10.361 1.00 84.25 192 THR A N 1
ATOM 1571 C CA . THR A 1 192 ? 1.705 2.973 -9.633 1.00 84.25 192 THR A CA 1
ATOM 1572 C C . THR A 1 192 ? 2.431 3.090 -8.291 1.00 84.25 192 THR A C 1
ATOM 1574 O O . THR A 1 192 ? 2.399 2.202 -7.454 1.00 84.25 192 THR A O 1
ATOM 1577 N N . ILE A 1 193 ? 2.993 4.276 -8.027 1.00 88.12 193 ILE A N 1
ATOM 1578 C CA . ILE A 1 193 ? 3.637 4.627 -6.746 1.00 88.12 193 ILE A CA 1
ATOM 1579 C C . ILE A 1 193 ? 2.644 5.050 -5.647 1.00 88.12 193 ILE A C 1
ATOM 1581 O O . ILE A 1 193 ? 3.043 5.406 -4.538 1.00 88.12 193 ILE A O 1
ATOM 1585 N N . ARG A 1 194 ? 1.339 5.096 -5.947 1.00 90.94 194 ARG A N 1
ATOM 1586 C CA . ARG A 1 194 ? 0.319 5.657 -5.044 1.00 90.94 194 ARG A CA 1
ATOM 1587 C C . ARG A 1 194 ? 0.196 4.871 -3.747 1.00 90.94 194 ARG A C 1
ATOM 1589 O O . ARG A 1 194 ? 0.120 5.476 -2.680 1.00 90.94 194 ARG A O 1
ATOM 1596 N N . LYS A 1 195 ? 0.236 3.540 -3.834 1.00 92.50 195 LYS A N 1
ATOM 1597 C CA . LYS A 1 195 ? 0.227 2.668 -2.657 1.00 92.50 195 LYS A CA 1
ATOM 1598 C C . LYS A 1 195 ? 1.450 2.912 -1.769 1.00 92.50 195 LYS A C 1
ATOM 1600 O O . LYS A 1 195 ? 1.318 3.008 -0.554 1.00 92.50 195 LYS A O 1
ATOM 1605 N N . ASP A 1 196 ? 2.621 3.123 -2.365 1.00 92.69 196 ASP A N 1
ATOM 1606 C CA . ASP A 1 196 ? 3.841 3.432 -1.612 1.00 92.69 196 ASP A CA 1
ATOM 1607 C C . ASP A 1 196 ? 3.758 4.781 -0.904 1.00 92.69 196 ASP A C 1
ATOM 1609 O O . ASP A 1 196 ? 4.208 4.923 0.234 1.00 92.69 196 ASP A O 1
ATOM 1613 N N . ILE A 1 197 ? 3.172 5.782 -1.567 1.00 93.56 197 ILE A N 1
ATOM 1614 C CA . ILE A 1 197 ? 2.891 7.081 -0.950 1.00 93.56 197 ILE A CA 1
ATOM 1615 C C . ILE A 1 197 ? 1.946 6.900 0.237 1.00 93.56 197 ILE A C 1
ATOM 1617 O O . ILE A 1 197 ? 2.243 7.400 1.321 1.00 93.56 197 ILE A O 1
ATOM 1621 N N . LEU A 1 198 ? 0.866 6.138 0.063 1.00 95.50 198 LEU A N 1
ATOM 1622 C CA . LEU A 1 198 ? -0.088 5.840 1.127 1.00 95.50 198 LEU A CA 1
ATOM 1623 C C . LEU A 1 198 ? 0.587 5.210 2.349 1.00 95.50 198 LEU A C 1
ATOM 1625 O O . LEU A 1 198 ? 0.426 5.720 3.455 1.00 95.50 198 LEU A O 1
ATOM 1629 N N . ILE A 1 199 ? 1.371 4.144 2.158 1.00 95.44 199 ILE A N 1
ATOM 1630 C CA . ILE A 1 199 ? 2.054 3.438 3.254 1.00 95.44 199 ILE A CA 1
ATOM 1631 C C . ILE A 1 199 ? 3.051 4.371 3.954 1.00 95.44 199 ILE A C 1
ATOM 1633 O O . ILE A 1 199 ? 3.105 4.421 5.185 1.00 95.44 199 ILE A O 1
ATOM 1637 N N . ARG A 1 200 ? 3.816 5.158 3.189 1.00 95.25 200 ARG A N 1
ATOM 1638 C CA . ARG A 1 200 ? 4.809 6.090 3.740 1.00 95.25 200 ARG A CA 1
ATOM 1639 C C . ARG A 1 200 ? 4.169 7.182 4.587 1.00 95.25 200 ARG A C 1
ATOM 1641 O O . ARG A 1 200 ? 4.652 7.453 5.685 1.00 95.25 200 ARG A O 1
ATOM 1648 N N . GLU A 1 201 ? 3.101 7.805 4.097 1.00 95.56 201 GLU A N 1
ATOM 1649 C CA . GLU A 1 201 ? 2.391 8.842 4.850 1.00 95.56 201 GLU A CA 1
ATOM 1650 C C . GLU A 1 201 ? 1.628 8.247 6.041 1.00 95.56 201 GLU A C 1
ATOM 1652 O O . GLU A 1 201 ? 1.662 8.815 7.130 1.00 95.56 201 GLU A O 1
ATOM 1657 N N . ALA A 1 202 ? 1.029 7.061 5.900 1.00 96.12 202 ALA A N 1
ATOM 1658 C CA . ALA A 1 202 ? 0.402 6.356 7.018 1.00 96.12 202 ALA A CA 1
ATOM 1659 C C . ALA A 1 202 ? 1.408 6.065 8.144 1.00 96.12 202 ALA A C 1
ATOM 1661 O O . ALA A 1 202 ? 1.102 6.254 9.323 1.00 96.12 202 ALA A O 1
ATOM 1662 N N . ARG A 1 203 ? 2.644 5.692 7.801 1.00 95.69 203 ARG A N 1
ATOM 1663 C CA . ARG A 1 203 ? 3.706 5.477 8.791 1.00 95.69 203 ARG A CA 1
ATOM 1664 C C . ARG A 1 203 ? 4.056 6.748 9.560 1.00 95.69 203 ARG A C 1
ATOM 1666 O O . ARG A 1 203 ? 4.223 6.697 10.776 1.00 95.69 203 ARG A O 1
ATOM 1673 N N . LYS A 1 204 ? 4.073 7.901 8.883 1.00 95.00 204 LYS A N 1
ATOM 1674 C CA . LYS A 1 204 ? 4.219 9.208 9.547 1.00 95.00 204 LYS A CA 1
ATOM 1675 C C . LYS A 1 204 ? 3.039 9.551 10.448 1.00 95.00 204 LYS A C 1
ATOM 1677 O O . LYS A 1 204 ? 3.203 10.370 11.334 1.00 95.00 204 LYS A O 1
ATOM 1682 N N . LEU A 1 205 ? 1.870 8.949 10.243 1.00 95.12 205 LEU A N 1
ATOM 1683 C CA . LEU A 1 205 ? 0.705 9.122 11.109 1.00 95.12 205 LEU A CA 1
ATOM 1684 C C . LEU A 1 205 ? 0.676 8.134 12.281 1.00 95.12 205 LEU A C 1
ATOM 1686 O O . LEU A 1 205 ? -0.250 8.225 13.081 1.00 95.12 205 LEU A O 1
ATOM 1690 N N . GLY A 1 206 ? 1.638 7.209 12.392 1.00 95.62 206 GLY A N 1
ATOM 1691 C CA . GLY A 1 206 ? 1.737 6.207 13.462 1.00 95.62 206 GLY A CA 1
ATOM 1692 C C . GLY A 1 206 ? 1.241 4.804 13.098 1.00 95.62 206 GLY A C 1
ATOM 1693 O O . GLY A 1 206 ? 1.143 3.951 13.978 1.00 95.62 206 GLY A O 1
ATOM 1694 N N . PHE A 1 207 ? 0.932 4.532 11.826 1.00 96.94 207 PHE A N 1
ATOM 1695 C CA . PHE A 1 207 ? 0.699 3.163 11.350 1.00 96.94 207 PHE A CA 1
ATOM 1696 C C . PHE A 1 207 ? 2.046 2.452 11.148 1.00 96.94 207 PHE A C 1
ATOM 1698 O O . PHE A 1 207 ? 2.620 2.435 10.056 1.00 96.94 207 PHE A O 1
ATOM 1705 N N . ASN A 1 208 ? 2.585 1.907 12.236 1.00 95.81 208 ASN A N 1
ATOM 1706 C CA . ASN A 1 208 ? 3.904 1.269 12.265 1.00 95.81 208 ASN A CA 1
ATOM 1707 C C . ASN A 1 208 ? 3.942 -0.095 11.569 1.00 95.81 208 ASN A C 1
ATOM 1709 O O . ASN A 1 208 ? 5.025 -0.591 11.253 1.00 95.81 208 ASN A O 1
ATOM 1713 N N . TYR A 1 209 ? 2.789 -0.698 11.299 1.00 96.38 209 TYR A N 1
ATOM 1714 C CA . TYR A 1 209 ? 2.700 -2.013 10.686 1.00 96.38 209 TYR A CA 1
ATOM 1715 C C . TYR A 1 209 ? 1.760 -1.969 9.492 1.00 96.38 209 TYR A C 1
ATOM 1717 O O . TYR A 1 209 ? 0.759 -1.251 9.492 1.00 96.38 209 TYR A O 1
ATOM 1725 N N . HIS A 1 210 ? 2.091 -2.739 8.464 1.00 96.25 210 HIS A N 1
ATOM 1726 C CA . HIS A 1 210 ? 1.215 -2.940 7.323 1.00 96.25 210 HIS A CA 1
ATOM 1727 C C . HIS A 1 210 ? 1.390 -4.350 6.767 1.00 96.25 210 HIS A C 1
ATOM 1729 O O . HIS A 1 210 ? 2.453 -4.949 6.921 1.00 96.25 210 HIS A O 1
ATOM 1735 N N . ILE A 1 211 ? 0.341 -4.853 6.129 1.00 95.25 211 ILE A N 1
ATOM 1736 C CA . ILE A 1 211 ? 0.355 -6.070 5.318 1.00 95.25 211 ILE A CA 1
ATOM 1737 C C . ILE A 1 211 ? -0.208 -5.676 3.961 1.00 95.25 211 ILE A C 1
ATOM 1739 O O . ILE A 1 211 ? -1.243 -5.018 3.894 1.00 95.25 211 ILE A O 1
ATOM 1743 N N . GLU A 1 212 ? 0.446 -6.079 2.884 1.00 92.75 212 GLU A N 1
ATOM 1744 C CA . GLU A 1 212 ? -0.044 -5.860 1.528 1.00 92.75 212 GLU A CA 1
ATOM 1745 C C . GLU A 1 212 ? -0.119 -7.174 0.758 1.00 92.75 212 GLU A C 1
ATOM 1747 O O . GLU A 1 212 ? 0.589 -8.131 1.073 1.00 92.75 212 GLU A O 1
ATOM 1752 N N . SER A 1 213 ? -0.971 -7.217 -0.266 1.00 90.00 213 SER A N 1
ATOM 1753 C CA . SER A 1 213 ? -0.951 -8.308 -1.238 1.00 90.00 213 SER A CA 1
ATOM 1754 C C . SER A 1 213 ? 0.408 -8.381 -1.936 1.00 90.00 213 SER A C 1
ATOM 1756 O O . SER A 1 213 ? 1.021 -7.343 -2.216 1.00 90.00 213 SER A O 1
ATOM 1758 N N . MET A 1 214 ? 0.845 -9.605 -2.255 1.00 84.19 214 MET A N 1
ATOM 1759 C CA . MET A 1 214 ? 2.119 -9.859 -2.926 1.00 84.19 214 MET A CA 1
ATOM 1760 C C . MET A 1 214 ? 2.250 -8.990 -4.179 1.00 84.19 214 MET A C 1
ATOM 1762 O O . MET A 1 214 ? 1.387 -9.009 -5.061 1.00 84.19 214 MET A O 1
ATOM 1766 N N . ARG A 1 215 ? 3.333 -8.211 -4.240 1.00 84.38 215 ARG A N 1
ATOM 1767 C CA . ARG A 1 215 ? 3.689 -7.462 -5.446 1.00 84.38 215 ARG A CA 1
ATOM 1768 C C . ARG A 1 215 ? 4.147 -8.443 -6.510 1.00 84.38 215 ARG A C 1
ATOM 1770 O O . ARG A 1 215 ? 4.812 -9.428 -6.201 1.00 84.38 215 ARG A O 1
ATOM 1777 N N . LYS A 1 216 ? 3.783 -8.162 -7.753 1.00 81.94 216 LYS A N 1
ATOM 1778 C CA . LYS A 1 216 ? 4.236 -8.942 -8.897 1.00 81.94 216 LYS A CA 1
ATOM 1779 C C . LYS A 1 216 ? 5.530 -8.357 -9.449 1.00 81.94 216 LYS A C 1
ATOM 1781 O O . LYS A 1 216 ? 5.732 -7.143 -9.408 1.00 81.94 216 LYS A O 1
ATOM 1786 N N . ASP A 1 217 ? 6.410 -9.239 -9.906 1.00 73.31 217 ASP A N 1
ATOM 1787 C CA . ASP A 1 217 ? 7.699 -8.864 -10.480 1.00 73.31 217 ASP A CA 1
ATOM 1788 C C . ASP A 1 217 ? 7.534 -8.236 -11.864 1.00 73.31 217 ASP A C 1
ATOM 1790 O O . ASP A 1 217 ? 6.517 -8.386 -12.528 1.00 73.31 217 ASP A O 1
ATOM 1794 N N . ILE A 1 218 ? 8.590 -7.593 -12.361 1.00 72.81 218 ILE A N 1
ATOM 1795 C CA . ILE A 1 218 ? 8.610 -6.971 -13.697 1.00 72.81 218 ILE A CA 1
ATOM 1796 C C . ILE A 1 218 ? 8.327 -8.004 -14.811 1.00 72.81 218 ILE A C 1
ATOM 1798 O O . ILE A 1 218 ? 7.814 -7.655 -15.873 1.00 72.81 218 ILE A O 1
ATOM 1802 N N . PHE A 1 219 ? 8.651 -9.278 -14.570 1.00 74.31 219 PHE A N 1
ATOM 1803 C CA . PHE A 1 219 ? 8.384 -10.387 -15.492 1.00 74.31 219 PHE A CA 1
ATOM 1804 C C . PHE A 1 219 ? 7.002 -11.028 -15.296 1.00 74.31 219 PHE A C 1
ATOM 1806 O O . PHE A 1 219 ? 6.556 -11.766 -16.173 1.00 74.31 219 PHE A O 1
ATOM 1813 N N . ASP A 1 220 ? 6.324 -10.739 -14.182 1.00 74.69 220 ASP A N 1
ATOM 1814 C CA . ASP A 1 220 ? 4.951 -11.157 -13.907 1.00 74.69 220 ASP A CA 1
ATOM 1815 C C . ASP A 1 220 ? 4.021 -9.950 -14.104 1.00 74.69 220 ASP A C 1
ATOM 1817 O O . ASP A 1 220 ? 3.773 -9.159 -13.199 1.00 74.69 220 ASP A O 1
ATOM 1821 N N . LEU A 1 221 ? 3.504 -9.798 -15.325 1.00 72.56 221 LEU A N 1
ATOM 1822 C CA . LEU A 1 221 ? 2.596 -8.706 -15.709 1.00 72.56 221 LEU A CA 1
ATOM 1823 C C . LEU A 1 221 ? 1.180 -8.838 -15.111 1.00 72.56 221 LEU A C 1
ATOM 1825 O O . LEU A 1 221 ? 0.273 -8.111 -15.520 1.00 72.56 221 LEU A O 1
ATOM 1829 N N . SER A 1 222 ? 0.975 -9.764 -14.174 1.00 76.44 222 SER A N 1
ATOM 1830 C CA . SER A 1 222 ? -0.294 -9.936 -13.474 1.00 76.44 222 SER A CA 1
ATOM 1831 C C . SER A 1 222 ? -0.578 -8.758 -12.535 1.00 76.44 222 SER A C 1
ATOM 1833 O O . SER A 1 222 ? 0.326 -8.135 -11.975 1.00 76.44 222 SER A O 1
ATOM 1835 N N . ILE A 1 223 ? -1.861 -8.467 -12.327 1.00 78.00 223 ILE A N 1
ATOM 1836 C CA . ILE A 1 223 ? -2.304 -7.448 -11.371 1.00 78.00 223 ILE A CA 1
ATOM 1837 C C . ILE A 1 223 ? -2.232 -8.045 -9.954 1.00 78.00 223 ILE A C 1
ATOM 1839 O O . ILE A 1 223 ? -2.502 -9.228 -9.751 1.00 78.00 223 ILE A O 1
ATOM 1843 N N . ASP A 1 224 ? -1.834 -7.243 -8.965 1.00 84.38 224 ASP A N 1
ATOM 1844 C CA . ASP A 1 224 ? -1.874 -7.665 -7.562 1.00 84.38 224 ASP A CA 1
ATOM 1845 C C . ASP A 1 224 ? -3.312 -7.723 -7.009 1.00 84.38 224 ASP A C 1
ATOM 1847 O O . ASP A 1 224 ? -4.244 -7.169 -7.583 1.00 84.38 224 ASP A O 1
ATOM 1851 N N . GLY A 1 225 ? -3.501 -8.383 -5.863 1.00 84.19 225 GLY A N 1
ATOM 1852 C CA . GLY A 1 225 ? -4.824 -8.532 -5.242 1.00 84.19 225 GLY A CA 1
ATOM 1853 C C . GLY A 1 225 ? -5.453 -7.231 -4.720 1.00 84.19 225 GLY A C 1
ATOM 1854 O O . GLY A 1 225 ? -6.595 -7.254 -4.265 1.00 84.19 225 GLY A O 1
ATOM 1855 N N . GLY A 1 226 ? -4.737 -6.102 -4.742 1.00 90.19 226 GLY A N 1
ATOM 1856 C CA . GLY A 1 226 ? -5.264 -4.803 -4.329 1.00 90.19 226 GLY A CA 1
ATOM 1857 C C . GLY A 1 226 ? -5.648 -4.713 -2.850 1.00 90.19 226 GLY A C 1
ATOM 1858 O O . GLY A 1 226 ? -6.521 -3.915 -2.501 1.00 90.19 226 GLY A O 1
ATOM 1859 N N . LEU A 1 227 ? -5.042 -5.526 -1.980 1.00 94.38 227 LEU A N 1
ATOM 1860 C CA . LEU A 1 227 ? -5.332 -5.538 -0.543 1.00 94.38 227 LEU A CA 1
ATOM 1861 C C . LEU A 1 227 ? -4.211 -4.862 0.244 1.00 94.38 227 LEU A C 1
ATOM 1863 O O . LEU A 1 227 ? -3.028 -5.148 0.041 1.00 94.38 227 LEU A O 1
ATOM 1867 N N . LEU A 1 228 ? -4.591 -3.988 1.176 1.00 96.06 228 LEU A N 1
ATOM 1868 C CA . LEU A 1 228 ? -3.664 -3.315 2.082 1.00 96.06 228 LEU A CA 1
ATOM 1869 C C . LEU A 1 228 ? -4.284 -3.168 3.472 1.00 96.06 228 LEU A C 1
ATOM 1871 O O . LEU A 1 228 ? -5.320 -2.534 3.633 1.00 96.06 228 LEU A O 1
ATOM 1875 N N . VAL A 1 229 ? -3.617 -3.695 4.490 1.00 97.69 229 VAL A N 1
ATOM 1876 C CA . VAL A 1 229 ? -3.951 -3.480 5.899 1.00 97.69 229 VAL A CA 1
ATOM 1877 C C . VAL A 1 229 ? -2.899 -2.568 6.513 1.00 97.69 229 VAL A C 1
ATOM 1879 O O . VAL A 1 229 ? -1.708 -2.837 6.404 1.00 97.69 229 VAL A O 1
ATOM 1882 N N . LEU A 1 230 ? -3.334 -1.502 7.178 1.00 97.69 230 LEU A N 1
ATOM 1883 C CA . LEU A 1 230 ? -2.516 -0.578 7.959 1.00 97.69 230 LEU A CA 1
ATOM 1884 C C . LEU A 1 230 ? -2.901 -0.721 9.433 1.00 97.69 230 LEU A C 1
ATOM 1886 O O . LEU A 1 230 ? -4.085 -0.681 9.770 1.00 97.69 230 LEU A O 1
ATOM 1890 N N . SER A 1 231 ? -1.919 -0.853 10.322 1.00 97.69 231 SER A N 1
ATOM 1891 C CA . SER A 1 231 ? -2.149 -1.036 11.756 1.00 97.69 231 SER A CA 1
ATOM 1892 C C . SER A 1 231 ? -1.209 -0.180 12.605 1.00 97.69 231 SER A C 1
ATOM 1894 O O . SER A 1 231 ? 0.000 -0.115 12.364 1.00 97.69 231 SER A O 1
ATOM 1896 N N . ARG A 1 232 ? -1.773 0.468 13.632 1.00 96.81 232 ARG A N 1
ATOM 1897 C CA . ARG A 1 232 ? -1.013 1.086 14.735 1.00 96.81 232 ARG A CA 1
ATOM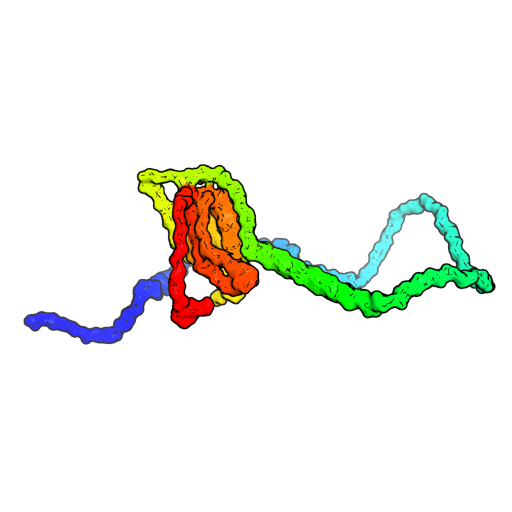 1898 C C . ARG A 1 232 ? -0.572 0.063 15.784 1.00 96.81 232 ARG A C 1
ATOM 1900 O O . ARG A 1 232 ? 0.377 0.310 16.523 1.00 96.81 232 ARG A O 1
ATOM 1907 N N . PHE A 1 233 ? -1.267 -1.071 15.851 1.00 96.12 233 PHE A N 1
ATOM 1908 C CA . PHE A 1 233 ? -0.938 -2.195 16.721 1.00 96.12 233 PHE A CA 1
ATOM 1909 C C . PHE A 1 233 ? 0.091 -3.101 16.057 1.00 96.12 233 PHE A C 1
ATOM 1911 O O . PHE A 1 233 ? 0.078 -3.275 14.832 1.00 96.12 233 PHE A O 1
ATOM 1918 N N . LYS A 1 234 ? 0.930 -3.732 16.878 1.00 95.81 234 LYS A N 1
ATOM 1919 C CA . LYS A 1 234 ? 1.888 -4.728 16.411 1.00 95.81 234 LYS A CA 1
ATOM 1920 C C . LYS A 1 234 ? 1.177 -5.921 15.784 1.00 95.81 234 LYS A C 1
ATOM 1922 O O . LYS A 1 234 ? 0.370 -6.584 16.428 1.00 95.81 234 LYS A O 1
ATOM 1927 N N . ILE A 1 235 ? 1.525 -6.201 14.533 1.00 95.81 235 ILE A N 1
ATOM 1928 C CA . ILE A 1 235 ? 1.092 -7.404 13.827 1.00 95.81 235 ILE A CA 1
ATOM 1929 C C . ILE A 1 235 ? 2.017 -8.538 14.265 1.00 95.81 235 ILE A C 1
ATOM 1931 O O . ILE A 1 235 ? 3.230 -8.462 14.075 1.00 95.81 235 ILE A O 1
ATOM 1935 N N . VAL A 1 236 ? 1.443 -9.547 14.920 1.00 96.31 236 VAL A N 1
ATOM 1936 C CA . VAL A 1 236 ? 2.183 -10.716 15.420 1.00 96.31 236 VAL A CA 1
ATOM 1937 C C . VAL A 1 236 ? 2.281 -11.796 14.350 1.00 96.31 236 VAL A C 1
ATOM 1939 O O . VAL A 1 236 ? 3.325 -12.426 14.227 1.00 96.31 236 VAL A O 1
ATOM 1942 N N . ASP A 1 237 ? 1.211 -11.979 13.579 1.00 96.44 237 ASP A N 1
ATOM 1943 C CA . ASP A 1 237 ? 1.113 -13.000 12.545 1.00 96.44 237 ASP A CA 1
ATOM 1944 C C . ASP A 1 237 ? 0.245 -12.514 11.375 1.00 96.44 237 ASP A C 1
ATOM 1946 O O . ASP A 1 237 ? -0.602 -11.626 11.536 1.00 96.44 237 ASP A O 1
ATOM 1950 N N . SER A 1 238 ? 0.478 -13.082 10.194 1.00 95.12 238 SER A N 1
ATOM 1951 C CA . SER A 1 238 ? -0.249 -12.774 8.965 1.00 95.12 238 SER A CA 1
ATOM 1952 C C . SER A 1 238 ? -0.247 -13.975 8.028 1.00 95.12 238 SER A C 1
ATOM 1954 O O . SER A 1 238 ? 0.808 -14.550 7.767 1.00 95.12 238 SER A O 1
ATOM 1956 N N . ALA A 1 239 ? -1.403 -14.289 7.452 1.00 93.75 239 ALA A N 1
ATOM 1957 C CA . ALA A 1 239 ? -1.553 -15.346 6.461 1.00 93.75 239 ALA A CA 1
ATOM 1958 C C . ALA A 1 239 ? -2.229 -14.810 5.196 1.00 93.75 239 ALA A C 1
ATOM 1960 O O . ALA A 1 239 ? -2.991 -13.842 5.243 1.00 93.75 239 ALA A O 1
ATOM 1961 N N . VAL A 1 240 ? -1.954 -15.465 4.070 1.00 90.62 240 VAL A N 1
ATOM 1962 C CA . VAL A 1 240 ? -2.570 -15.177 2.772 1.00 90.62 240 VAL A CA 1
ATOM 1963 C C . VAL A 1 240 ? -3.444 -16.362 2.388 1.00 90.62 240 VAL A C 1
ATOM 1965 O O . VAL A 1 240 ? -3.022 -17.511 2.500 1.00 90.62 240 VAL A O 1
ATOM 1968 N N . MET A 1 241 ? -4.665 -16.072 1.947 1.00 89.38 241 MET A N 1
ATOM 1969 C CA . MET A 1 241 ? -5.581 -17.056 1.382 1.00 89.38 241 MET A CA 1
ATOM 1970 C C . MET A 1 241 ? -5.855 -16.665 -0.065 1.00 89.38 241 MET A C 1
ATOM 1972 O O . MET A 1 241 ? -6.417 -15.602 -0.326 1.00 89.38 241 MET A O 1
ATOM 1976 N N . GLU A 1 242 ? -5.435 -17.520 -0.991 1.00 85.44 242 GLU A N 1
ATOM 1977 C CA . GLU A 1 242 ? -5.699 -17.361 -2.417 1.00 85.44 242 GLU A CA 1
ATOM 1978 C C . GLU A 1 242 ? -6.880 -18.251 -2.794 1.00 85.44 242 GLU A C 1
ATOM 1980 O O . GLU A 1 242 ? -6.887 -19.451 -2.514 1.00 85.44 242 GLU A O 1
ATOM 1985 N N . TYR A 1 243 ? -7.900 -17.645 -3.392 1.00 83.75 243 TYR A N 1
ATOM 1986 C CA . TYR A 1 243 ? -9.026 -18.385 -3.943 1.00 83.75 243 TYR A CA 1
ATOM 1987 C C . TYR A 1 243 ? -8.667 -18.920 -5.327 1.00 83.75 243 TYR A C 1
ATOM 1989 O O . TYR A 1 243 ? -7.852 -18.334 -6.044 1.00 83.75 243 TYR A O 1
ATOM 1997 N N . GLU A 1 244 ? -9.302 -20.025 -5.716 1.00 81.31 244 GLU A N 1
ATOM 1998 C CA . GLU A 1 244 ? -9.221 -20.506 -7.091 1.00 81.31 244 GLU A CA 1
ATOM 1999 C C . GLU A 1 244 ? -9.726 -19.436 -8.066 1.00 81.31 244 GLU A C 1
ATOM 2001 O O . GLU A 1 244 ? -10.538 -18.572 -7.723 1.00 81.31 244 GLU A O 1
ATOM 2006 N N . ARG A 1 245 ? -9.209 -19.489 -9.296 1.00 76.31 245 ARG A N 1
ATOM 2007 C CA . ARG A 1 245 ? -9.468 -18.486 -10.329 1.00 76.31 245 ARG A CA 1
ATOM 2008 C C . ARG A 1 245 ? -10.976 -18.307 -10.540 1.00 76.31 245 ARG A C 1
ATOM 2010 O O . ARG A 1 245 ? -11.702 -19.287 -10.702 1.00 76.31 245 ARG A O 1
ATOM 2017 N N . GLY A 1 246 ? -11.429 -17.052 -10.549 1.00 70.75 246 GLY A N 1
ATOM 2018 C CA . GLY A 1 246 ? -12.837 -16.709 -10.730 1.00 70.75 246 GLY A CA 1
ATOM 2019 C C . GLY A 1 246 ? -13.385 -17.117 -12.101 1.00 70.75 246 GLY A C 1
ATOM 2020 O O . GLY A 1 246 ? -12.641 -17.447 -13.026 1.00 70.75 246 GLY A O 1
ATOM 2021 N N . VAL A 1 247 ? -14.710 -17.078 -12.244 1.00 59.72 247 VAL A N 1
ATOM 2022 C CA . VAL A 1 247 ? -15.417 -17.357 -13.505 1.00 59.72 247 VAL A CA 1
ATOM 2023 C C . VAL A 1 247 ? -15.737 -16.026 -14.203 1.00 59.72 247 VAL A C 1
ATOM 2025 O O . VAL A 1 247 ? -16.143 -15.068 -13.552 1.00 59.72 247 VAL A O 1
ATOM 2028 N N . ASN A 1 248 ? -15.620 -15.965 -15.534 1.00 63.84 248 ASN A N 1
ATOM 2029 C CA . ASN A 1 248 ? -15.879 -14.775 -16.367 1.00 63.84 248 ASN A CA 1
ATOM 2030 C C . ASN A 1 248 ? -14.872 -13.627 -16.150 1.00 63.84 248 ASN A C 1
ATOM 2032 O O . ASN A 1 248 ? -13.677 -13.851 -16.258 1.00 63.84 248 ASN A O 1
ATOM 2036 N N . ASN A 1 249 ? -15.318 -12.392 -15.897 1.00 55.66 249 ASN A N 1
ATOM 2037 C CA . ASN A 1 249 ? -14.437 -11.214 -15.840 1.00 55.66 249 ASN A CA 1
ATOM 2038 C C . ASN A 1 249 ? -13.442 -11.250 -14.667 1.00 55.66 249 ASN A C 1
ATOM 2040 O O . ASN A 1 249 ? -12.424 -10.568 -14.726 1.00 55.66 249 ASN A O 1
ATOM 2044 N N . ASP A 1 250 ? -13.714 -12.080 -13.657 1.00 56.81 250 ASP A N 1
ATOM 2045 C CA . ASP A 1 250 ? -12.826 -12.337 -12.518 1.00 56.81 250 ASP A CA 1
ATOM 2046 C C . ASP A 1 250 ? -11.734 -13.380 -12.844 1.00 56.81 250 ASP A C 1
ATOM 2048 O O . ASP A 1 250 ? -10.918 -13.716 -11.986 1.00 56.81 250 ASP A O 1
ATOM 2052 N N . CYS A 1 251 ? -11.718 -13.930 -14.070 1.00 59.97 251 CYS A N 1
ATOM 2053 C CA . CYS A 1 251 ? -10.699 -14.879 -14.524 1.00 59.97 251 CYS A CA 1
ATOM 2054 C C . CYS A 1 251 ? -9.494 -14.212 -15.206 1.00 59.97 251 CYS A C 1
ATOM 2056 O O . CYS A 1 251 ? -8.497 -14.897 -15.449 1.00 59.97 251 CYS A O 1
ATOM 2058 N N . LEU A 1 252 ? -9.583 -12.921 -15.540 1.00 47.19 252 LEU A N 1
ATOM 2059 C CA . LEU A 1 252 ? -8.548 -12.196 -16.283 1.00 47.19 252 LEU A CA 1
ATOM 2060 C C . LEU A 1 252 ? -7.330 -11.879 -15.416 1.00 47.19 252 LEU A C 1
ATOM 2062 O O . LEU A 1 252 ? -7.497 -11.238 -14.359 1.00 47.19 252 LEU A O 1
#